Protein AF-0000000078820714 (afdb_homodimer)

Structure (mmCIF, N/CA/C/O backbone):
data_AF-0000000078820714-model_v1
#
loop_
_entity.id
_entity.type
_entity.pdbx_description
1 polymer 'GON domain-containing protein'
#
loop_
_atom_site.group_PDB
_atom_site.id
_atom_site.type_symbol
_atom_site.label_atom_id
_atom_site.label_alt_id
_atom_site.label_comp_id
_atom_site.label_asym_id
_atom_site.label_entity_id
_atom_site.label_seq_id
_atom_site.pdbx_PDB_ins_code
_atom_site.Cartn_x
_atom_site.Cartn_y
_atom_site.Cartn_z
_atom_site.occupancy
_atom_site.B_iso_or_equiv
_atom_site.auth_seq_id
_atom_site.auth_comp_id
_atom_site.auth_asym_id
_atom_site.auth_atom_id
_atom_site.pdbx_PDB_model_num
ATOM 1 N N . MET A 1 1 ? -11.578 17.797 26.938 1 58.59 1 MET A N 1
ATOM 2 C CA . MET A 1 1 ? -10.125 17.828 26.766 1 58.59 1 MET A CA 1
ATOM 3 C C . MET A 1 1 ? -9.477 18.766 27.781 1 58.59 1 MET A C 1
ATOM 5 O O . MET A 1 1 ? -10.047 19.797 28.125 1 58.59 1 MET A O 1
ATOM 9 N N . HIS A 1 2 ? -8.539 18.234 28.547 1 67.25 2 HIS A N 1
ATOM 10 C CA . HIS A 1 2 ? -7.883 19.094 29.531 1 67.25 2 HIS A CA 1
ATOM 11 C C . HIS A 1 2 ? -7.117 20.234 28.844 1 67.25 2 HIS A C 1
ATOM 13 O O . HIS A 1 2 ? -6.676 20.078 27.703 1 67.25 2 HIS A O 1
ATOM 19 N N . GLY A 1 3 ? -7.098 21.453 29.344 1 72.94 3 GLY A N 1
ATOM 20 C CA . GLY A 1 3 ? -6.504 22.672 28.828 1 72.94 3 GLY A CA 1
ATOM 21 C C . GLY A 1 3 ? -5.117 22.469 28.25 1 72.94 3 GLY A C 1
ATOM 22 O O . GLY A 1 3 ? -4.836 22.906 27.125 1 72.94 3 GLY A O 1
ATOM 23 N N . GLU A 1 4 ? -4.32 21.719 28.859 1 79.06 4 GLU A N 1
ATOM 24 C CA . GLU A 1 4 ? -2.941 21.5 28.438 1 79.06 4 GLU A CA 1
ATOM 25 C C . GLU A 1 4 ? -2.883 20.656 27.156 1 79.06 4 GLU A C 1
ATOM 27 O O . GLU A 1 4 ? -2.064 20.906 26.281 1 79.06 4 GLU A O 1
ATOM 32 N N . GLU A 1 5 ? -3.746 19.734 27.016 1 85.38 5 GLU A N 1
ATOM 33 C CA . GLU A 1 5 ? -3.783 18.875 25.828 1 85.38 5 GLU A CA 1
ATOM 34 C C . GLU A 1 5 ? -4.211 19.656 24.594 1 85.38 5 GLU A C 1
ATOM 36 O O . GLU A 1 5 ? -3.652 19.469 23.516 1 85.38 5 GLU A O 1
ATOM 41 N N . GLU A 1 6 ? -5.125 20.562 24.766 1 92.12 6 GLU A N 1
ATOM 42 C CA . GLU A 1 6 ? -5.582 21.391 23.656 1 92.12 6 GLU A CA 1
ATOM 43 C C . GLU A 1 6 ? -4.469 22.297 23.141 1 92.12 6 GLU A C 1
ATOM 45 O O . GLU A 1 6 ? -4.285 22.453 21.938 1 92.12 6 GLU A O 1
ATOM 50 N N . LYS A 1 7 ? -3.74 22.812 24.078 1 92.88 7 LYS A N 1
ATOM 51 C CA . LYS A 1 7 ? -2.617 23.672 23.703 1 92.88 7 LYS A CA 1
ATOM 52 C C . LYS A 1 7 ? -1.571 22.891 22.922 1 92.88 7 LYS A C 1
ATOM 54 O O . LYS A 1 7 ? -1.082 23.344 21.891 1 92.88 7 LYS A O 1
ATOM 59 N N . ASP A 1 8 ? -1.267 21.703 23.375 1 94.06 8 ASP A N 1
ATOM 60 C CA . ASP A 1 8 ? -0.244 20.875 22.75 1 94.06 8 ASP A CA 1
ATOM 61 C C . ASP A 1 8 ? -0.65 20.5 21.328 1 94.06 8 ASP A C 1
ATOM 63 O O . ASP A 1 8 ? 0.206 20.312 20.453 1 94.06 8 ASP A O 1
ATOM 67 N N . LEU A 1 9 ? -1.97 20.484 21.109 1 96 9 LEU A N 1
ATOM 68 C CA . LEU A 1 9 ? -2.473 20.062 19.797 1 96 9 LEU A CA 1
ATOM 69 C C . LEU A 1 9 ? -2.797 21.266 18.922 1 96 9 LEU A C 1
ATOM 71 O O . LEU A 1 9 ? -3.273 21.109 17.797 1 96 9 LEU A O 1
ATOM 75 N N . THR A 1 10 ? -2.527 22.438 19.422 1 96.94 10 THR A N 1
ATOM 76 C CA . THR A 1 10 ? -2.695 23.656 18.625 1 96.94 10 THR A CA 1
ATOM 77 C C . THR A 1 10 ? -1.361 24.109 18.047 1 96.94 10 THR A C 1
ATOM 79 O O . THR A 1 10 ? -0.499 24.609 18.766 1 96.94 10 THR A O 1
ATOM 82 N N . ALA A 1 11 ? -1.227 23.953 16.781 1 96.38 11 ALA A N 1
ATOM 83 C CA . ALA A 1 11 ? 0.007 24.375 16.125 1 96.38 11 ALA A CA 1
ATOM 84 C C . ALA A 1 11 ? 0.182 25.891 16.203 1 96.38 11 ALA A C 1
ATOM 86 O O . ALA A 1 11 ? -0.796 26.625 16.328 1 96.38 11 ALA A O 1
ATOM 87 N N . TYR A 1 12 ? 1.45 26.328 16.031 1 97.12 12 TYR A N 1
ATOM 88 C CA . TYR A 1 12 ? 1.743 27.766 16.062 1 97.12 12 TYR A CA 1
ATOM 89 C C . TYR A 1 12 ? 0.988 28.5 14.977 1 97.12 12 TYR A C 1
ATOM 91 O O . TYR A 1 12 ? 0.624 29.672 15.148 1 97.12 12 TYR A O 1
ATOM 99 N N . CYS A 1 13 ? 0.694 27.844 13.922 1 97.12 13 CYS A N 1
ATOM 100 C CA . CYS A 1 13 ? 0.047 28.469 12.766 1 97.12 13 CYS A CA 1
ATOM 101 C C . CYS A 1 13 ? -1.471 28.406 12.898 1 97.12 13 CYS A C 1
ATOM 103 O O . CYS A 1 13 ? -2.193 28.781 11.977 1 97.12 13 CYS A O 1
ATOM 105 N N . GLY A 1 14 ? -1.924 27.875 13.977 1 97.06 14 GLY A N 1
ATOM 106 C CA . GLY A 1 14 ? -3.357 27.891 14.227 1 97.06 14 GLY A CA 1
ATOM 107 C C . GLY A 1 14 ? -4.051 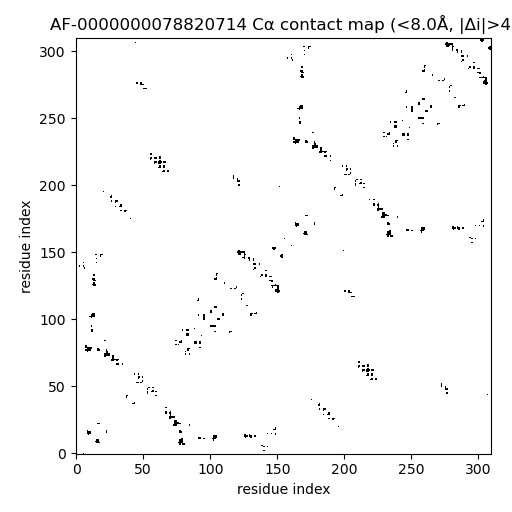26.625 13.797 1 97.06 14 GLY A C 1
ATOM 108 O O . GLY A 1 14 ? -5.242 2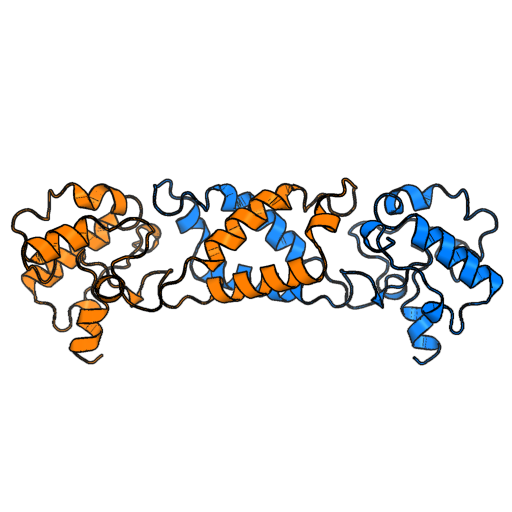6.438 14.062 1 97.06 14 GLY A O 1
ATOM 109 N N . LEU A 1 15 ? -3.387 25.734 13.141 1 96.75 15 LEU A N 1
ATOM 110 C CA . LEU A 1 15 ? -3.984 24.453 12.781 1 96.75 15 LEU A CA 1
ATOM 111 C C . LEU A 1 15 ? -4.125 23.562 14.008 1 96.75 15 LEU A C 1
ATOM 113 O O . LEU A 1 15 ? -3.285 23.594 14.906 1 96.75 15 LEU A O 1
ATOM 117 N N . TYR A 1 16 ? -5.199 22.812 14.016 1 96.69 16 TYR A N 1
ATOM 118 C CA . TYR A 1 16 ? -5.418 21.844 15.094 1 96.69 16 TYR A CA 1
ATOM 119 C C . TYR A 1 16 ? -4.902 20.469 14.695 1 96.69 16 TYR A C 1
ATOM 121 O O . TYR A 1 16 ? -5.508 19.781 13.867 1 96.69 16 TYR A O 1
ATOM 129 N N . CYS A 1 17 ? -3.908 19.938 15.352 1 95.94 17 CYS A N 1
ATOM 130 C CA . CYS A 1 17 ? -3.125 18.797 14.914 1 95.94 17 CYS A CA 1
ATOM 131 C C . CYS A 1 17 ? -3.951 17.516 14.961 1 95.94 17 CYS A C 1
ATOM 133 O O . CYS A 1 17 ? -3.729 16.594 14.18 1 95.94 17 CYS A O 1
ATOM 135 N N . ALA A 1 18 ? -4.918 17.453 15.805 1 94.94 18 ALA A N 1
ATOM 136 C CA . ALA A 1 18 ? -5.723 16.234 15.93 1 94.94 18 ALA A CA 1
ATOM 137 C C . ALA A 1 18 ? -6.547 16 14.672 1 94.94 18 ALA A C 1
ATOM 139 O O . ALA A 1 18 ? -7.039 14.891 14.453 1 94.94 18 ALA A O 1
ATOM 140 N N . ASP A 1 19 ? -6.691 17.062 13.844 1 95.06 19 ASP A N 1
ATOM 141 C CA . ASP A 1 19 ? -7.461 16.938 12.609 1 95.06 19 ASP A CA 1
ATOM 142 C C . ASP A 1 19 ? -6.559 16.578 11.43 1 95.06 19 ASP A C 1
ATOM 144 O O . ASP A 1 19 ? -7.047 16.328 10.328 1 95.06 19 ASP A O 1
ATOM 148 N N . CYS A 1 20 ? -5.336 16.578 11.578 1 95.12 20 CYS A N 1
ATOM 149 C CA . CYS A 1 20 ? -4.371 16.391 10.5 1 95.12 20 CYS A CA 1
ATOM 150 C C . CYS A 1 20 ? -4.266 14.914 10.125 1 95.12 20 CYS A C 1
ATOM 152 O O . CYS A 1 20 ? -4.156 14.055 10.992 1 95.12 20 CYS A O 1
ATOM 154 N N . ILE A 1 21 ? -4.223 14.602 8.859 1 94.44 21 ILE A N 1
ATOM 155 C CA . ILE A 1 21 ? -4.184 13.219 8.383 1 94.44 21 ILE A CA 1
ATOM 156 C C . ILE A 1 21 ? -2.861 12.578 8.781 1 94.44 21 ILE A C 1
ATOM 158 O O . ILE A 1 21 ? -2.723 11.352 8.734 1 94.44 21 ILE A O 1
ATOM 162 N N . HIS A 1 22 ? -1.902 13.414 9.188 1 94.44 22 HIS A N 1
ATOM 163 C CA . HIS A 1 22 ? -0.621 12.898 9.656 1 94.44 22 HIS A CA 1
ATOM 164 C C . HIS A 1 22 ? -0.72 12.383 11.086 1 94.44 22 HIS A C 1
ATOM 166 O O . HIS A 1 22 ? 0.033 11.492 11.484 1 94.44 22 HIS A O 1
ATOM 172 N N . PHE A 1 23 ? -1.5 12.969 11.867 1 95.19 23 PHE A N 1
ATOM 173 C CA . PHE A 1 23 ? -1.501 12.773 13.312 1 95.19 23 PHE A CA 1
ATOM 174 C C . PHE A 1 23 ? -2.039 11.391 13.672 1 95.19 23 PHE A C 1
ATOM 176 O O . PHE A 1 23 ? -3.219 11.109 13.461 1 95.19 23 PHE A O 1
ATOM 183 N N . GLN A 1 24 ? -1.144 10.586 14.266 1 94.88 24 GLN A N 1
ATOM 184 C CA . GLN A 1 24 ? -1.458 9.242 14.727 1 94.88 24 GLN A CA 1
ATOM 185 C C . GLN A 1 24 ? -2.279 8.484 13.688 1 94.88 24 GLN A C 1
ATOM 187 O O . GLN A 1 24 ? -3.309 7.887 14.016 1 94.88 24 GLN A O 1
ATOM 192 N N . ASN A 1 25 ? -1.853 8.586 12.469 1 95.94 25 ASN A N 1
ATOM 193 C CA . ASN A 1 25 ? -2.617 7.965 11.391 1 95.94 25 ASN A CA 1
ATOM 194 C C . ASN A 1 25 ? -2.432 6.449 11.375 1 95.94 25 ASN A C 1
ATOM 196 O O . ASN A 1 25 ? -1.479 5.93 11.953 1 95.94 25 ASN A O 1
ATOM 200 N N . LYS A 1 26 ? -3.316 5.781 10.758 1 97.44 26 LYS A N 1
ATOM 201 C CA . LYS A 1 26 ? -3.27 4.324 10.664 1 97.44 26 LYS A CA 1
ATOM 202 C C . LYS A 1 26 ? -2.559 3.879 9.391 1 97.44 26 LYS A C 1
ATOM 204 O O . LYS A 1 26 ? -1.938 2.814 9.359 1 97.44 26 LYS A O 1
ATOM 209 N N . HIS A 1 27 ? -2.625 4.66 8.352 1 98.5 27 HIS A N 1
ATOM 210 C CA . HIS A 1 27 ? -2.154 4.234 7.035 1 98.5 27 HIS A CA 1
ATOM 211 C C . HIS A 1 27 ? -0.64 4.062 7.02 1 98.5 27 HIS A C 1
ATOM 213 O O . HIS A 1 27 ? -0.111 3.24 6.27 1 98.5 27 HIS A O 1
ATOM 219 N N . SER A 1 28 ? 0.118 4.789 7.82 1 98.19 28 SER A N 1
ATOM 220 C CA . SER A 1 28 ? 1.571 4.66 7.812 1 98.19 28 SER A CA 1
ATOM 221 C C . SER A 1 28 ? 2.006 3.287 8.32 1 98.19 28 SER A C 1
ATOM 223 O O . SER A 1 28 ? 2.867 2.641 7.723 1 98.19 28 SER A O 1
ATOM 225 N N . LYS A 1 29 ? 1.404 2.869 9.406 1 98.44 29 LYS A N 1
ATOM 226 C CA . LYS A 1 29 ? 1.707 1.542 9.938 1 98.44 29 LYS A CA 1
ATOM 227 C C . LYS A 1 29 ? 1.334 0.453 8.93 1 98.44 29 LYS A C 1
ATOM 229 O O . LYS A 1 29 ? 2.102 -0.486 8.711 1 98.44 29 LYS A O 1
ATOM 234 N N . ILE A 1 30 ? 0.205 0.549 8.328 1 98.88 30 ILE A N 1
ATOM 235 C CA . ILE A 1 30 ? -0.263 -0.435 7.359 1 98.88 30 ILE A CA 1
ATOM 236 C C . ILE A 1 30 ? 0.669 -0.453 6.152 1 98.88 30 ILE A C 1
ATOM 238 O O . ILE A 1 30 ? 0.991 -1.52 5.621 1 98.88 30 ILE A O 1
ATOM 242 N N . ALA A 1 31 ? 1.042 0.732 5.711 1 98.88 31 ALA A N 1
ATOM 243 C CA . ALA A 1 31 ? 2.012 0.813 4.621 1 98.88 31 ALA A CA 1
ATOM 244 C C . ALA A 1 31 ? 3.289 0.052 4.965 1 98.88 31 ALA A C 1
ATOM 246 O O . ALA A 1 31 ? 3.84 -0.663 4.125 1 98.88 31 ALA A O 1
ATOM 247 N N . GLY A 1 32 ? 3.75 0.25 6.145 1 98.81 32 GLY A N 1
ATOM 248 C CA . GLY A 1 32 ? 4.922 -0.485 6.594 1 98.81 32 GLY A CA 1
ATOM 249 C C . GLY A 1 32 ? 4.727 -1.989 6.578 1 98.81 32 GLY A C 1
ATOM 250 O O . GLY A 1 32 ? 5.617 -2.732 6.16 1 98.81 32 GLY A O 1
ATOM 251 N N . GLN A 1 33 ? 3.605 -2.439 7.035 1 98.88 33 GLN A N 1
ATOM 252 C CA . GLN A 1 33 ? 3.281 -3.861 7.008 1 98.88 33 GLN A CA 1
ATOM 253 C C . GLN A 1 33 ? 3.283 -4.398 5.578 1 98.88 33 GLN A C 1
ATOM 255 O O . GLN A 1 33 ? 3.805 -5.484 5.316 1 98.88 33 GLN A O 1
ATOM 260 N N . LEU A 1 34 ? 2.703 -3.691 4.711 1 98.88 34 LEU A N 1
ATOM 261 C CA . LEU A 1 34 ? 2.652 -4.109 3.312 1 98.88 34 LEU A CA 1
ATOM 262 C C . LEU A 1 34 ? 4.055 -4.219 2.725 1 98.88 34 LEU A C 1
ATOM 264 O O . LEU A 1 34 ? 4.383 -5.215 2.076 1 98.88 34 LEU A O 1
ATOM 268 N N . LYS A 1 35 ? 4.84 -3.188 2.918 1 98.81 35 LYS A N 1
ATOM 269 C CA . LYS A 1 35 ? 6.211 -3.213 2.416 1 98.81 35 LYS A CA 1
ATOM 270 C C . LYS A 1 35 ? 6.961 -4.438 2.932 1 98.81 35 LYS A C 1
ATOM 272 O O . LYS A 1 35 ? 7.668 -5.105 2.17 1 98.81 35 LYS A O 1
ATOM 277 N N . GLU A 1 36 ? 6.84 -4.664 4.184 1 98.69 36 GLU A N 1
ATOM 278 C CA . GLU A 1 36 ? 7.516 -5.809 4.793 1 98.69 36 GLU A CA 1
ATOM 279 C C . GLU A 1 36 ? 7.102 -7.113 4.121 1 98.69 36 GLU A C 1
ATOM 281 O O . GLU A 1 36 ? 7.949 -7.938 3.773 1 98.69 36 GLU A O 1
ATOM 286 N N . GLU A 1 37 ? 5.816 -7.312 3.93 1 98.56 37 GLU A N 1
ATOM 287 C CA . GLU A 1 37 ? 5.328 -8.531 3.295 1 98.56 37 GLU A CA 1
ATOM 288 C C . GLU A 1 37 ? 5.859 -8.664 1.871 1 98.56 37 GLU A C 1
ATOM 290 O O . GLU A 1 37 ? 6.273 -9.75 1.456 1 98.56 37 GLU A O 1
ATOM 295 N N . LEU A 1 38 ? 5.836 -7.586 1.147 1 98.69 38 LEU A N 1
ATOM 296 C CA . LEU A 1 38 ? 6.301 -7.602 -0.235 1 98.69 38 LEU A CA 1
ATOM 297 C C . LEU A 1 38 ? 7.797 -7.887 -0.304 1 98.69 38 LEU A C 1
ATOM 299 O O . LEU A 1 38 ? 8.258 -8.609 -1.194 1 98.69 38 LEU A O 1
ATOM 303 N N . GLU A 1 39 ? 8.531 -7.324 0.599 1 98.19 39 GLU A N 1
ATOM 304 C CA . GLU A 1 39 ? 9.969 -7.578 0.647 1 98.19 39 GLU A CA 1
ATOM 305 C C . GLU A 1 39 ? 10.258 -9.031 1.015 1 98.19 39 GLU A C 1
ATOM 307 O O . GLU A 1 39 ? 11.164 -9.648 0.45 1 98.19 39 GLU A O 1
ATOM 312 N N . ASN A 1 40 ? 9.539 -9.594 1.946 1 97.19 40 ASN A N 1
ATOM 313 C CA . ASN A 1 40 ? 9.734 -10.969 2.402 1 97.19 40 ASN A CA 1
ATOM 314 C C . ASN A 1 40 ? 9.633 -11.961 1.248 1 97.19 40 ASN A C 1
ATOM 316 O O . ASN A 1 40 ? 10.32 -12.984 1.239 1 97.19 40 ASN A O 1
ATOM 320 N N . ILE A 1 41 ? 8.859 -11.656 0.257 1 96.19 41 ILE A N 1
ATOM 321 C CA . ILE A 1 41 ? 8.641 -12.602 -0.83 1 96.19 41 ILE A CA 1
ATOM 322 C C . ILE A 1 41 ? 9.383 -12.133 -2.078 1 96.19 41 ILE A C 1
ATOM 324 O O . ILE A 1 41 ? 9.148 -12.648 -3.176 1 96.19 41 ILE A O 1
ATOM 328 N N . ASP A 1 42 ? 10.164 -11.109 -2.006 1 96.12 42 ASP A N 1
ATOM 329 C CA . ASP A 1 42 ? 10.93 -10.539 -3.109 1 96.12 42 ASP A CA 1
ATOM 330 C C . ASP A 1 42 ? 10.023 -10.164 -4.277 1 96.12 42 ASP A C 1
ATOM 332 O O . ASP A 1 42 ? 10.266 -10.578 -5.414 1 96.12 42 ASP A O 1
ATOM 336 N N . PHE A 1 43 ? 9.039 -9.375 -3.979 1 97.75 43 PHE A N 1
ATOM 337 C CA . PHE A 1 43 ? 8.078 -8.969 -5 1 97.75 43 PHE A CA 1
ATOM 338 C C . PHE A 1 43 ? 8.75 -8.117 -6.062 1 97.75 43 PHE A C 1
ATOM 340 O O . PHE A 1 43 ? 8.258 -8.008 -7.188 1 97.75 43 PHE A O 1
ATOM 347 N N . GLN A 1 44 ? 9.812 -7.449 -5.738 1 96.56 44 GLN A N 1
ATOM 348 C CA . GLN A 1 44 ? 10.586 -6.688 -6.723 1 96.56 44 GLN A CA 1
ATOM 349 C C . GLN A 1 44 ? 11.008 -7.57 -7.895 1 96.56 44 GLN A C 1
ATOM 351 O O . GLN A 1 44 ? 10.891 -7.172 -9.055 1 96.56 44 GLN A O 1
ATOM 356 N N . SER A 1 45 ? 11.492 -8.734 -7.609 1 95.44 45 SER A N 1
ATOM 357 C CA . SER A 1 45 ? 11.883 -9.664 -8.672 1 95.44 45 SER A CA 1
ATOM 358 C C . SER A 1 45 ? 10.672 -10.078 -9.508 1 95.44 45 SER A C 1
ATOM 360 O O . SER A 1 45 ? 10.766 -10.164 -10.734 1 95.44 45 SER A O 1
ATOM 362 N N . TYR A 1 46 ? 9.562 -10.305 -8.828 1 95.31 46 TYR A N 1
ATOM 363 C CA . TYR A 1 46 ? 8.336 -10.664 -9.531 1 95.31 46 TYR A CA 1
ATOM 364 C C . TYR A 1 46 ? 7.898 -9.547 -10.469 1 95.31 46 TYR A C 1
ATOM 366 O O . TYR A 1 46 ? 7.629 -9.781 -11.648 1 95.31 46 TYR A O 1
ATOM 374 N N . ALA A 1 47 ? 7.906 -8.344 -9.945 1 95.44 47 ALA A N 1
ATOM 375 C CA . ALA A 1 47 ? 7.406 -7.184 -10.672 1 95.44 47 ALA A CA 1
ATOM 376 C C . ALA A 1 47 ? 8.352 -6.797 -11.805 1 95.44 47 ALA A C 1
ATOM 378 O O . ALA A 1 47 ? 7.938 -6.176 -12.781 1 95.44 47 ALA A O 1
ATOM 379 N N . SER A 1 48 ? 9.594 -7.164 -11.758 1 93.81 48 SER A N 1
ATOM 380 C CA . SER A 1 48 ? 10.594 -6.734 -12.734 1 93.81 48 SER A CA 1
ATOM 381 C C . SER A 1 48 ? 10.516 -7.562 -14.008 1 93.81 48 SER A C 1
ATOM 383 O O . SER A 1 48 ? 11.086 -7.184 -15.039 1 93.81 48 SER A O 1
ATOM 385 N N . ILE A 1 49 ? 9.844 -8.648 -13.922 1 91.38 49 ILE A N 1
ATOM 386 C CA . ILE A 1 49 ? 9.758 -9.539 -15.07 1 91.38 49 ILE A CA 1
ATOM 387 C C . ILE A 1 49 ? 8.68 -9.039 -16.031 1 91.38 49 ILE A C 1
ATOM 389 O O . ILE A 1 49 ? 7.535 -8.82 -15.625 1 91.38 49 ILE A O 1
ATOM 393 N N . LYS A 1 50 ? 9.078 -8.859 -17.234 1 84.56 50 LYS A N 1
ATOM 394 C CA . LYS A 1 50 ? 8.133 -8.43 -18.266 1 84.56 50 LYS A CA 1
ATOM 395 C C . LYS A 1 50 ? 7.398 -9.625 -18.859 1 84.56 50 LYS A C 1
ATOM 397 O O . LYS A 1 50 ? 8.008 -10.453 -19.547 1 84.56 50 LYS A O 1
ATOM 402 N N . SER A 1 51 ? 6.215 -9.781 -18.547 1 83.94 51 SER A N 1
ATOM 403 C CA . SER A 1 51 ? 5.336 -10.828 -19.047 1 83.94 51 SER A CA 1
ATOM 404 C C . SER A 1 51 ? 3.873 -10.406 -18.969 1 83.94 51 SER A C 1
ATOM 406 O O . SER A 1 51 ? 3.543 -9.414 -18.312 1 83.94 51 SER A O 1
ATOM 408 N N . PRO A 1 52 ? 3.115 -11.062 -19.734 1 77.25 52 PRO A N 1
ATOM 409 C CA . PRO A 1 52 ? 1.69 -10.75 -19.594 1 77.25 52 PRO A CA 1
ATOM 410 C C . PRO A 1 52 ? 1.179 -10.945 -18.172 1 77.25 52 PRO A C 1
ATOM 412 O O . PRO A 1 52 ? 0.246 -10.258 -17.734 1 77.25 52 PRO A O 1
ATOM 415 N N . PHE A 1 53 ? 1.885 -11.906 -17.531 1 78.75 53 PHE A N 1
ATOM 416 C CA . PHE A 1 53 ? 1.581 -12.094 -16.125 1 78.75 53 PHE A CA 1
ATOM 417 C C . PHE A 1 53 ? 2.258 -11.023 -15.273 1 78.75 53 PHE A C 1
ATOM 419 O O . PHE A 1 53 ? 3.469 -10.812 -15.383 1 78.75 53 PHE A O 1
ATOM 426 N N . GLY A 1 54 ? 1.448 -10.109 -14.719 1 81.62 54 GLY A N 1
ATOM 427 C CA . GLY A 1 54 ? 1.999 -9.086 -13.852 1 81.62 54 GLY A CA 1
ATOM 428 C C . GLY A 1 54 ? 2.117 -7.73 -14.523 1 81.62 54 GLY A C 1
ATOM 429 O O . GLY A 1 54 ? 2.814 -6.844 -14.031 1 81.62 54 GLY A O 1
ATOM 430 N N . SER A 1 55 ? 1.592 -7.605 -15.727 1 85.88 55 SER A N 1
ATOM 431 C CA . SER A 1 55 ? 1.655 -6.34 -16.453 1 85.88 55 SER A CA 1
ATOM 432 C C . SER A 1 55 ? 1.12 -5.191 -15.609 1 85.88 55 SER A C 1
ATOM 434 O O . SER A 1 55 ? 1.502 -4.035 -15.805 1 85.88 55 SER A O 1
ATOM 436 N N . GLU A 1 56 ? 0.404 -5.562 -14.664 1 88.25 56 GLU A N 1
ATOM 437 C CA . GLU A 1 56 ? -0.206 -4.57 -13.781 1 88.25 56 GLU A CA 1
ATOM 438 C C . GLU A 1 56 ? 0.811 -4.012 -12.789 1 88.25 56 GLU A C 1
ATOM 440 O O . GLU A 1 56 ? 0.531 -3.041 -12.086 1 88.25 56 GLU A O 1
ATOM 445 N N . PHE A 1 57 ? 2.016 -4.594 -12.789 1 95.69 57 PHE A N 1
ATOM 446 C CA . PHE A 1 57 ? 3.004 -4.195 -11.789 1 95.69 57 PHE A CA 1
ATOM 447 C C . PHE A 1 57 ? 4.164 -3.457 -12.445 1 95.69 57 PHE A C 1
ATOM 449 O O . PHE A 1 57 ? 5.238 -3.326 -11.852 1 95.69 57 PHE A O 1
ATOM 456 N N . GLN A 1 58 ? 3.854 -2.953 -13.625 1 91.69 58 GLN A N 1
ATOM 457 C CA . GLN A 1 58 ? 4.879 -2.254 -14.391 1 91.69 58 GLN A CA 1
ATOM 458 C C . GLN A 1 58 ? 5.355 -1.003 -13.656 1 91.69 58 GLN A C 1
ATOM 460 O O . GLN A 1 58 ? 6.508 -0.592 -13.797 1 91.69 58 GLN A O 1
ATOM 465 N N . GLN A 1 59 ? 4.539 -0.454 -12.859 1 95.19 59 GLN A N 1
ATOM 466 C CA . GLN A 1 59 ? 4.887 0.765 -12.133 1 95.19 59 GLN A CA 1
ATOM 467 C C . GLN A 1 59 ? 5.227 0.464 -10.68 1 95.19 59 GLN A C 1
ATOM 469 O O . GLN A 1 59 ? 4.93 1.263 -9.789 1 95.19 59 GLN A O 1
ATOM 474 N N . TYR A 1 60 ? 5.816 -0.603 -10.469 1 97.69 60 TYR A N 1
ATOM 475 C CA . TYR A 1 60 ? 6.098 -1.057 -9.109 1 97.69 60 TYR A CA 1
ATOM 476 C C . TYR A 1 60 ? 7.074 -0.116 -8.414 1 97.69 60 TYR A C 1
ATOM 478 O O . TYR A 1 60 ? 6.957 0.134 -7.215 1 97.69 60 TYR A O 1
ATOM 486 N N . ASP A 1 61 ? 8.016 0.495 -9.141 1 96.56 61 ASP A N 1
ATOM 487 C CA . ASP A 1 61 ? 8.961 1.425 -8.523 1 96.56 61 ASP A CA 1
ATOM 488 C C . ASP A 1 61 ? 8.242 2.68 -8.023 1 96.56 61 ASP A C 1
ATOM 490 O O . ASP A 1 61 ? 8.531 3.166 -6.926 1 96.56 61 ASP A O 1
ATOM 494 N N . ALA A 1 62 ? 7.414 3.174 -8.859 1 96.69 62 ALA A N 1
ATOM 495 C CA . ALA A 1 62 ? 6.613 4.324 -8.445 1 96.69 62 ALA A CA 1
ATOM 496 C C . ALA A 1 62 ? 5.758 3.984 -7.227 1 96.69 62 ALA A C 1
ATOM 498 O O . ALA A 1 62 ? 5.633 4.793 -6.305 1 96.69 62 ALA A O 1
ATOM 499 N N . PHE A 1 63 ? 5.211 2.803 -7.246 1 98.5 63 PHE A N 1
ATOM 500 C CA . PHE A 1 63 ? 4.434 2.311 -6.113 1 98.5 63 PHE A CA 1
ATOM 501 C C . PHE A 1 63 ? 5.273 2.303 -4.844 1 98.5 63 PHE A C 1
ATOM 503 O O . PHE A 1 63 ? 4.836 2.795 -3.801 1 98.5 63 PHE A O 1
ATOM 510 N N . LEU A 1 64 ? 6.457 1.832 -4.949 1 98.06 64 LEU A N 1
ATOM 511 C CA . LEU A 1 64 ? 7.324 1.748 -3.779 1 98.06 64 LEU A CA 1
ATOM 512 C C . LEU A 1 64 ? 7.668 3.139 -3.256 1 98.06 64 LEU A C 1
ATOM 514 O O . LEU A 1 64 ? 7.746 3.348 -2.043 1 98.06 64 LEU A O 1
ATOM 518 N N . THR A 1 65 ? 7.855 4.031 -4.141 1 97.44 65 THR A N 1
ATOM 519 C CA . THR A 1 65 ? 8.164 5.402 -3.744 1 97.44 65 THR A CA 1
ATOM 520 C C . THR A 1 65 ? 7.035 5.988 -2.9 1 97.44 65 THR A C 1
ATOM 522 O O . THR A 1 65 ? 7.281 6.539 -1.823 1 97.44 65 THR A O 1
ATOM 525 N N . VAL A 1 66 ? 5.902 5.852 -3.352 1 98.25 66 VAL A N 1
ATOM 526 C CA . VAL A 1 66 ? 4.746 6.387 -2.639 1 98.25 66 VAL A CA 1
ATOM 527 C C . VAL A 1 66 ? 4.523 5.602 -1.348 1 98.25 66 VAL A C 1
ATOM 529 O O . VAL A 1 66 ? 4.227 6.184 -0.302 1 98.25 66 VAL A O 1
ATOM 532 N N . LEU A 1 67 ? 4.66 4.27 -1.43 1 98.75 67 LEU A N 1
ATOM 533 C CA . LEU A 1 67 ? 4.496 3.428 -0.249 1 98.75 67 LEU A CA 1
ATOM 534 C C . LEU A 1 67 ? 5.465 3.848 0.855 1 98.75 67 LEU A C 1
ATOM 536 O O . LEU A 1 67 ? 5.066 3.973 2.016 1 98.75 67 LEU A O 1
ATOM 540 N N . GLU A 1 68 ? 6.656 4.082 0.519 1 97.88 68 GLU A N 1
ATOM 541 C CA . GLU A 1 68 ? 7.664 4.492 1.49 1 97.88 68 GLU A CA 1
ATOM 542 C C . GLU A 1 68 ? 7.355 5.879 2.055 1 97.88 68 GLU A C 1
ATOM 544 O O . GLU A 1 68 ? 7.555 6.125 3.246 1 97.88 68 GLU A O 1
ATOM 549 N N . ALA A 1 69 ? 6.934 6.734 1.194 1 96.75 69 ALA A N 1
ATOM 550 C CA . ALA A 1 69 ? 6.512 8.047 1.67 1 96.75 69 ALA A CA 1
ATOM 551 C C . ALA A 1 69 ? 5.379 7.93 2.682 1 96.75 69 ALA A C 1
ATOM 553 O O . ALA A 1 69 ? 5.363 8.633 3.695 1 96.75 69 ALA A O 1
ATOM 554 N N . LEU A 1 70 ? 4.434 7.039 2.406 1 98.06 70 LEU A N 1
ATOM 555 C CA . LEU A 1 70 ? 3.32 6.824 3.322 1 98.06 70 LEU A CA 1
ATOM 556 C C . LEU A 1 70 ? 3.814 6.297 4.664 1 98.06 70 LEU A C 1
ATOM 558 O O . LEU A 1 70 ? 3.273 6.656 5.715 1 98.06 70 LEU A O 1
ATOM 562 N N . MET A 1 71 ? 4.797 5.445 4.664 1 97.38 71 MET A N 1
ATOM 563 C CA . MET A 1 71 ? 5.367 4.879 5.883 1 97.38 71 MET A CA 1
ATOM 564 C C . MET A 1 71 ? 5.887 5.98 6.805 1 97.38 71 MET A C 1
ATOM 566 O O . MET A 1 71 ? 5.887 5.828 8.023 1 97.38 71 MET A O 1
ATOM 570 N N . ASN A 1 72 ? 6.266 7.023 6.172 1 93.31 72 ASN A N 1
ATOM 571 C CA . ASN A 1 72 ? 6.906 8.094 6.922 1 93.31 72 ASN A CA 1
ATOM 572 C C . ASN A 1 72 ? 5.988 9.305 7.074 1 93.31 72 ASN A C 1
ATOM 574 O O . ASN A 1 72 ? 6.445 10.398 7.406 1 93.31 72 ASN A O 1
ATOM 578 N N . HIS A 1 73 ? 4.773 9.133 6.918 1 93.25 73 HIS A N 1
ATOM 579 C CA . HIS A 1 73 ? 3.791 10.203 6.848 1 93.25 73 HIS A CA 1
ATOM 580 C C . HIS A 1 73 ? 3.17 10.477 8.211 1 93.25 73 HIS A C 1
ATOM 582 O O . HIS A 1 73 ? 2.336 11.375 8.352 1 93.25 73 HIS A O 1
ATOM 588 N N . SER A 1 74 ? 3.619 9.812 9.258 1 93.19 74 SER A N 1
ATOM 589 C CA . SER A 1 74 ? 2.928 9.891 10.539 1 93.19 74 SER A CA 1
ATOM 590 C C . SER A 1 74 ? 3.672 10.797 11.516 1 93.19 74 SER A C 1
ATOM 592 O O . SER A 1 74 ? 4.898 10.906 11.461 1 93.19 74 SER A O 1
ATOM 594 N N . CYS A 1 75 ? 2.91 11.43 12.312 1 91.75 75 CYS A N 1
ATOM 595 C CA . CYS A 1 75 ? 3.428 12.078 13.516 1 91.75 75 CYS A CA 1
ATOM 596 C C . CYS A 1 75 ? 2.66 11.633 14.75 1 91.75 75 CYS A C 1
ATOM 598 O O . CYS A 1 75 ? 1.465 11.344 14.672 1 91.75 75 CYS A O 1
ATOM 600 N N . SER A 1 76 ? 3.344 11.547 15.859 1 91.25 76 SER A N 1
ATOM 601 C CA . SER A 1 76 ? 2.734 11.047 17.078 1 91.25 76 SER A CA 1
ATOM 602 C C . SER A 1 76 ? 2.322 12.188 18 1 91.25 76 SER A C 1
ATOM 604 O O . SER A 1 76 ? 1.494 12 18.906 1 91.25 76 SER A O 1
ATOM 606 N N . GLU A 1 77 ? 3.035 13.273 17.75 1 91.62 77 GLU A N 1
ATOM 607 C CA . GLU A 1 77 ? 2.738 14.445 18.562 1 91.62 77 GLU A CA 1
ATOM 608 C C . GLU A 1 77 ? 2.463 15.672 17.703 1 91.62 77 GLU A C 1
ATOM 610 O O . GLU A 1 77 ? 2.82 15.695 16.516 1 91.62 77 GLU A O 1
ATOM 615 N N . GLY A 1 78 ? 1.749 16.672 18.219 1 92.06 78 GLY A N 1
ATOM 616 C CA . GLY A 1 78 ? 1.475 17.891 17.484 1 92.06 78 GLY A CA 1
ATOM 617 C C . GLY A 1 78 ? 2.73 18.656 17.109 1 92.06 78 GLY A C 1
ATOM 618 O O . GLY A 1 78 ? 3.791 18.453 17.703 1 92.06 78 GLY A O 1
ATOM 619 N N . CYS A 1 79 ? 2.605 19.516 16.188 1 92.56 79 CYS A N 1
ATOM 620 C CA . CYS A 1 79 ? 3.721 20.281 15.641 1 92.56 79 CYS A CA 1
ATOM 621 C C . CYS A 1 79 ? 4.434 21.062 16.75 1 92.56 79 CYS A C 1
ATOM 623 O O . CYS A 1 79 ? 5.648 21.234 16.688 1 92.56 79 CYS A O 1
ATOM 625 N N . ARG A 1 80 ? 3.674 21.516 17.656 1 91.19 80 ARG A N 1
ATOM 626 C CA . ARG A 1 80 ? 4.258 22.281 18.75 1 91.19 80 ARG A CA 1
ATOM 627 C C . ARG A 1 80 ? 5.316 21.469 19.484 1 91.19 80 ARG A C 1
ATOM 629 O O . ARG A 1 80 ? 6.371 22 19.844 1 91.19 80 ARG A O 1
ATOM 636 N N . THR A 1 81 ? 4.996 20.266 19.641 1 89.5 81 THR A N 1
ATOM 637 C CA . THR A 1 81 ? 5.863 19.375 20.406 1 89.5 81 THR A CA 1
ATOM 638 C C . THR A 1 81 ? 6.93 18.75 19.516 1 89.5 81 THR A C 1
ATOM 640 O O . THR A 1 81 ? 8.094 18.656 19.891 1 89.5 81 THR A O 1
ATOM 643 N N . SER A 1 82 ? 6.641 18.406 18.312 1 88.19 82 SER A N 1
ATOM 644 C CA . SER A 1 82 ? 7.523 17.656 17.422 1 88.19 82 SER A CA 1
ATOM 645 C C . SER A 1 82 ? 8.445 18.594 16.641 1 88.19 82 SER A C 1
ATOM 647 O O . SER A 1 82 ? 9.438 18.156 16.047 1 88.19 82 SER A O 1
ATOM 649 N N . GLY A 1 83 ? 8.117 19.828 16.562 1 85.25 83 GLY A N 1
ATOM 650 C CA . GLY A 1 83 ? 8.906 20.766 15.773 1 85.25 83 GLY A CA 1
ATOM 651 C C . GLY A 1 83 ? 8.516 20.797 14.312 1 85.25 83 GLY A C 1
ATOM 652 O O . GLY A 1 83 ? 9.312 21.203 13.461 1 85.25 83 GLY A O 1
ATOM 653 N N . GLY A 1 84 ? 7.281 20.266 14.031 1 82.44 84 GLY A N 1
ATOM 654 C CA . GLY A 1 84 ? 6.801 20.344 12.664 1 82.44 84 GLY A CA 1
ATOM 655 C C . GLY A 1 84 ? 6.676 18.984 12 1 82.44 84 GLY A C 1
ATOM 656 O O . GLY A 1 84 ? 7.016 17.953 12.602 1 82.44 84 GLY A O 1
ATOM 657 N N . CYS A 1 85 ? 6.02 18.906 10.781 1 72.31 85 CYS A N 1
ATOM 658 C CA . CYS A 1 85 ? 5.719 17.656 10.094 1 72.31 85 CYS A CA 1
ATOM 659 C C . CYS A 1 85 ? 6.707 17.406 8.961 1 72.31 85 CYS A C 1
ATOM 661 O O . CYS A 1 85 ? 6.684 16.344 8.336 1 72.31 85 CYS A O 1
ATOM 663 N N . GLY A 1 86 ? 7.609 18.234 8.688 1 64.94 86 GLY A N 1
ATOM 664 C CA . GLY A 1 86 ? 8.492 18.047 7.551 1 64.94 86 GLY A CA 1
ATOM 665 C C . GLY A 1 86 ? 9.953 17.906 7.941 1 64.94 86 GLY A C 1
ATOM 666 O O . GLY A 1 86 ? 10.281 17.875 9.133 1 64.94 86 GLY A O 1
ATOM 667 N N . ALA A 1 87 ? 10.773 17.531 6.887 1 60.59 87 ALA A N 1
ATOM 668 C CA . ALA A 1 87 ? 12.211 17.359 7.027 1 60.59 87 ALA A CA 1
ATOM 669 C C . ALA A 1 87 ? 12.898 18.672 7.363 1 60.59 87 ALA A C 1
ATOM 671 O O . ALA A 1 87 ? 13.906 18.703 8.062 1 60.59 87 ALA A O 1
ATOM 672 N N . ALA A 1 88 ? 12.289 19.734 6.859 1 68.12 88 ALA A N 1
ATOM 673 C CA . ALA A 1 88 ? 12.938 21.031 7.102 1 68.12 88 ALA A CA 1
ATOM 674 C C . ALA A 1 88 ? 12.312 21.734 8.297 1 68.12 88 ALA A C 1
ATOM 676 O O . ALA A 1 88 ? 11.125 21.547 8.586 1 68.12 88 ALA A O 1
ATOM 677 N N . PRO A 1 89 ? 13.164 22.438 8.961 1 83.31 89 PRO A N 1
ATOM 678 C CA . PRO A 1 89 ? 12.617 23.219 10.062 1 83.31 89 PRO A CA 1
ATOM 679 C C . PRO A 1 89 ? 11.523 24.188 9.609 1 83.31 89 PRO A C 1
ATOM 681 O O . PRO A 1 89 ? 11.672 24.859 8.586 1 83.31 89 PRO A O 1
ATOM 684 N N . CYS A 1 90 ? 10.469 24.172 10.227 1 91.06 90 CYS A N 1
ATOM 685 C CA . CYS A 1 90 ? 9.336 25.031 9.906 1 91.06 90 CYS A CA 1
ATOM 686 C C . CYS A 1 90 ? 9.625 26.484 10.266 1 91.06 90 CYS A C 1
ATOM 688 O O . CYS A 1 90 ? 9.875 26.797 11.43 1 91.06 90 CYS A O 1
ATOM 690 N N . GLN A 1 91 ? 9.508 27.344 9.336 1 92.31 91 GLN A N 1
ATOM 691 C CA . GLN A 1 91 ? 9.812 28.766 9.523 1 92.31 91 GLN A CA 1
ATOM 692 C C . GLN A 1 91 ? 8.82 29.422 10.484 1 92.31 91 GLN A C 1
ATOM 694 O O . GLN A 1 91 ? 9.18 30.344 11.211 1 92.31 91 GLN A O 1
ATOM 699 N N . ILE A 1 92 ? 7.68 28.922 10.516 1 95.75 92 ILE A N 1
ATOM 700 C CA . ILE A 1 92 ? 6.652 29.469 11.406 1 95.75 92 ILE A CA 1
ATOM 701 C C . ILE A 1 92 ? 7.004 29.141 12.852 1 95.75 92 ILE A C 1
ATOM 703 O O . ILE A 1 92 ? 6.953 30.031 13.719 1 95.75 92 ILE A O 1
ATOM 707 N N . ILE A 1 93 ? 7.375 27.953 13.094 1 95.38 93 ILE A N 1
ATOM 708 C CA . ILE A 1 93 ? 7.777 27.547 14.438 1 95.38 93 ILE A CA 1
ATOM 709 C C . ILE A 1 93 ? 8.984 28.375 14.891 1 95.38 93 ILE A C 1
ATOM 711 O O . ILE A 1 93 ? 8.992 28.922 15.992 1 95.38 93 ILE A O 1
ATOM 715 N N . GLN A 1 94 ? 9.922 28.453 14.008 1 94.94 94 GLN A N 1
ATOM 716 C CA . GLN A 1 94 ? 11.133 29.203 14.32 1 94.94 94 GLN A CA 1
ATOM 717 C C . GLN A 1 94 ? 10.805 30.656 14.664 1 94.94 94 GLN A C 1
ATOM 719 O O . GLN A 1 94 ? 11.328 31.203 15.633 1 94.94 94 GLN A O 1
ATOM 724 N N . CYS A 1 95 ? 10.031 31.297 13.906 1 97.31 95 CYS A N 1
ATOM 725 C CA . CYS A 1 95 ? 9.648 32.688 14.117 1 97.31 95 CYS A CA 1
ATOM 726 C C . CYS A 1 95 ? 8.977 32.875 15.469 1 97.31 95 CYS A C 1
ATOM 728 O O . CYS A 1 95 ? 9.328 33.781 16.219 1 97.31 95 CYS A O 1
ATOM 730 N N . CYS A 1 96 ? 8.016 32.031 15.781 1 97.38 96 CYS A N 1
ATOM 731 C CA . CYS A 1 96 ? 7.312 32.125 17.062 1 97.38 96 CYS A CA 1
ATOM 732 C C . CYS A 1 96 ? 8.273 31.906 18.219 1 97.38 96 CYS A C 1
ATOM 734 O O . CYS A 1 96 ? 8.203 32.625 19.234 1 97.38 96 CYS A O 1
ATOM 736 N N . MET A 1 97 ? 9.133 30.984 18.094 1 95.62 97 MET A N 1
ATOM 737 C CA . MET A 1 97 ? 10.109 30.734 19.156 1 95.62 97 MET A CA 1
ATOM 738 C C . MET A 1 97 ? 11.016 31.938 19.359 1 95.62 97 MET A C 1
ATOM 740 O O . MET A 1 97 ? 11.266 32.344 20.5 1 95.62 97 MET A O 1
ATOM 744 N N . GLU A 1 98 ? 11.484 32.469 18.297 1 97.19 98 GLU A N 1
ATOM 745 C CA . GLU A 1 98 ? 12.375 33.625 18.344 1 97.19 98 GLU A CA 1
ATOM 746 C C . GLU A 1 98 ? 11.695 34.844 19 1 97.19 98 GLU A C 1
ATOM 748 O O . GLU A 1 98 ? 12.328 35.594 19.75 1 97.19 98 GLU A O 1
ATOM 753 N N . LYS A 1 99 ? 10.477 35 18.797 1 98.06 99 LYS A N 1
ATOM 754 C CA . LYS A 1 99 ? 9.742 36.156 19.281 1 98.06 99 LYS A CA 1
ATOM 755 C C . LYS A 1 99 ? 9.023 35.844 20.594 1 98.06 99 LYS A C 1
ATOM 757 O O . LYS A 1 99 ? 8.336 36.719 21.141 1 98.06 99 LYS A O 1
ATOM 762 N N . SER A 1 100 ? 9.094 34.594 21 1 97.75 100 SER A N 1
ATOM 763 C CA . SER A 1 100 ? 8.469 34.125 22.219 1 97.75 100 SER A CA 1
ATOM 764 C C . SER A 1 100 ? 6.949 34.25 22.156 1 97.75 100 SER A C 1
ATOM 766 O O . SER A 1 100 ? 6.324 34.75 23.094 1 97.75 100 SER A O 1
ATOM 768 N N . TYR A 1 101 ? 6.43 33.969 20.969 1 97.88 101 TYR A N 1
ATOM 769 C CA . TYR A 1 101 ? 4.984 33.906 20.797 1 97.88 101 TYR A CA 1
ATOM 770 C C . TYR A 1 101 ? 4.453 32.531 21.141 1 97.88 101 TYR A C 1
ATOM 772 O O . TYR A 1 101 ? 5.098 31.5 20.859 1 97.88 101 TYR A O 1
ATOM 780 N N . GLU A 1 102 ? 3.277 32.5 21.75 1 96.81 102 GLU A N 1
ATOM 781 C CA . GLU A 1 102 ? 2.582 31.234 21.922 1 96.81 102 GLU A CA 1
ATOM 782 C C . GLU A 1 102 ? 2.064 30.688 20.594 1 96.81 102 GLU A C 1
ATOM 784 O O . GLU A 1 102 ? 1.904 29.484 20.422 1 96.81 102 GLU A O 1
ATOM 789 N N . GLY A 1 103 ? 1.815 31.594 19.672 1 98 103 GLY A N 1
ATOM 790 C CA . GLY A 1 103 ? 1.383 31.297 18.312 1 98 103 GLY A CA 1
ATOM 791 C C . GLY A 1 103 ? 1.245 32.531 17.453 1 98 103 GLY A C 1
ATOM 792 O O . GLY A 1 103 ? 1.343 33.656 17.953 1 98 103 GLY A O 1
ATOM 793 N N . CYS A 1 104 ? 0.977 32.344 16.25 1 98.69 104 CYS A N 1
ATOM 794 C CA . CYS A 1 104 ? 0.93 33.438 15.273 1 98.69 104 CYS A CA 1
ATOM 795 C C . CYS A 1 104 ? -0.211 34.406 15.578 1 98.69 104 CYS A C 1
ATOM 797 O O . CYS A 1 104 ? -0.195 35.531 15.141 1 98.69 104 CYS A O 1
ATOM 799 N N . TRP A 1 105 ? -1.147 33.969 16.359 1 98.44 105 TRP A N 1
ATOM 800 C CA . TRP A 1 105 ? -2.264 34.844 16.703 1 98.44 105 TRP A CA 1
ATOM 801 C C . TRP A 1 105 ? -1.792 36.031 17.531 1 98.44 105 TRP A C 1
ATOM 803 O O . TRP A 1 105 ? -2.521 37 17.703 1 98.44 105 TRP A O 1
ATOM 813 N N . GLU A 1 106 ? -0.631 36 18.047 1 98.38 106 GLU A N 1
ATOM 814 C CA . GLU A 1 106 ? -0.083 37.094 18.828 1 98.38 106 GLU A CA 1
ATOM 815 C C . GLU A 1 106 ? 0.576 38.125 17.938 1 98.38 106 GLU A C 1
ATOM 817 O O . GLU A 1 106 ? 0.867 39.25 18.375 1 98.38 106 GLU A O 1
ATOM 822 N N . CYS A 1 107 ? 0.848 37.719 16.734 1 98.5 107 CYS A N 1
ATOM 823 C CA . CYS A 1 107 ? 1.53 38.594 15.789 1 98.5 107 CYS A CA 1
ATOM 824 C C . CYS A 1 107 ? 0.57 39.656 15.219 1 98.5 107 CYS A C 1
ATOM 826 O O . CYS A 1 107 ? -0.516 39.281 14.75 1 98.5 107 CYS A O 1
ATOM 828 N N . GLY A 1 108 ? 1.007 40.844 15.172 1 97.62 108 GLY A N 1
ATOM 829 C CA . GLY A 1 108 ? 0.172 41.906 14.688 1 97.62 108 GLY A CA 1
ATOM 830 C C . GLY A 1 108 ? -0.002 41.906 13.18 1 97.62 108 GLY A C 1
ATOM 831 O O . GLY A 1 108 ? -0.892 42.594 12.648 1 97.62 108 GLY A O 1
ATOM 832 N N . THR A 1 109 ? 0.791 41.188 12.453 1 97.44 109 THR A N 1
ATOM 833 C CA . THR A 1 109 ? 0.748 41.219 10.992 1 97.44 109 THR A CA 1
ATOM 834 C C . THR A 1 109 ? 0.567 39.812 10.438 1 97.44 109 THR A C 1
ATOM 836 O O . THR A 1 109 ? 1.052 39.5 9.344 1 97.44 109 THR A O 1
ATOM 839 N N . PHE A 1 110 ? -0.052 38.906 11.211 1 98.12 110 PHE A N 1
ATOM 840 C CA . PHE A 1 110 ? -0.128 37.5 10.742 1 98.12 110 PHE A CA 1
ATOM 841 C C . PHE A 1 110 ? -1.012 37.406 9.508 1 98.12 110 PHE A C 1
ATOM 843 O O . PHE A 1 110 ? -0.84 36.5 8.688 1 98.12 110 PHE A O 1
ATOM 850 N N . GLU A 1 111 ? -1.905 38.312 9.258 1 96.88 111 GLU A N 1
ATOM 851 C CA . GLU A 1 111 ? -2.85 38.219 8.148 1 96.88 111 GLU A CA 1
ATOM 852 C C . GLU A 1 111 ? -2.145 38.406 6.805 1 96.88 111 GLU A C 1
ATOM 854 O O . GLU A 1 111 ? -2.666 38 5.766 1 96.88 111 GLU A O 1
ATOM 859 N N . THR A 1 112 ? -0.98 39.031 6.789 1 96.44 112 THR A N 1
ATOM 860 C CA . THR A 1 112 ? -0.248 39.25 5.555 1 96.44 112 THR A CA 1
ATOM 861 C C . THR A 1 112 ? 1.082 38.531 5.555 1 96.44 112 THR A C 1
ATOM 863 O O . THR A 1 112 ? 1.948 38.781 4.715 1 96.44 112 THR A O 1
ATOM 866 N N . CYS A 1 113 ? 1.252 37.656 6.426 1 97.31 113 CYS A N 1
ATOM 867 C CA . CYS A 1 113 ? 2.539 37 6.594 1 97.31 113 CYS A CA 1
ATOM 868 C C . CYS A 1 113 ? 2.826 36.062 5.426 1 97.31 113 CYS A C 1
ATOM 870 O O . CYS A 1 113 ? 2.018 35.156 5.117 1 97.31 113 CYS A O 1
ATOM 872 N N . GLU A 1 114 ? 3.979 36.062 4.883 1 96.31 114 GLU A N 1
ATOM 873 C CA . GLU A 1 114 ? 4.387 35.281 3.727 1 96.31 114 GLU A CA 1
ATOM 874 C C . GLU A 1 114 ? 4.723 33.844 4.133 1 96.31 114 GLU A C 1
ATOM 876 O O . GLU A 1 114 ? 4.75 32.938 3.289 1 96.31 114 GLU A O 1
ATOM 881 N N . LYS A 1 115 ? 5.004 33.562 5.352 1 94.69 115 LYS A N 1
ATOM 882 C CA . LYS A 1 115 ? 5.395 32.25 5.812 1 94.69 115 LYS A CA 1
ATOM 883 C C . LYS A 1 115 ? 4.246 31.25 5.672 1 94.69 115 LYS A C 1
ATOM 885 O O . LYS A 1 115 ? 4.461 30.047 5.691 1 94.69 115 LYS A O 1
ATOM 890 N N . PHE A 1 116 ? 2.992 31.781 5.473 1 94.94 116 PHE A N 1
ATOM 891 C CA . PHE A 1 116 ? 1.838 30.906 5.32 1 94.94 116 PHE A CA 1
ATOM 892 C C . PHE A 1 116 ? 1.698 30.438 3.877 1 94.94 116 PHE A C 1
ATOM 894 O O . PHE A 1 116 ? 0.857 29.594 3.572 1 94.94 116 PHE A O 1
ATOM 901 N N . GLU A 1 117 ? 2.537 30.906 2.975 1 92.94 117 GLU A N 1
ATOM 902 C CA . GLU A 1 117 ? 2.396 30.609 1.554 1 92.94 117 GLU A CA 1
ATOM 903 C C . GLU A 1 117 ? 2.447 29.109 1.301 1 92.94 117 GLU A C 1
ATOM 905 O O . GLU A 1 117 ? 1.688 28.578 0.483 1 92.94 117 GLU A O 1
ATOM 910 N N . ALA A 1 118 ? 3.246 28.422 2.014 1 88.38 118 ALA A N 1
ATOM 911 C CA . ALA A 1 118 ? 3.416 26.984 1.814 1 88.38 118 ALA A CA 1
ATOM 912 C C . ALA A 1 118 ? 2.191 26.203 2.301 1 88.38 118 ALA A C 1
ATOM 914 O O . ALA A 1 118 ? 1.95 25.078 1.872 1 88.38 118 ALA A O 1
ATOM 915 N N . LEU A 1 119 ? 1.362 26.797 3.18 1 92.12 119 LEU A N 1
ATOM 916 C CA . LEU A 1 119 ? 0.204 26.125 3.762 1 92.12 119 LEU A CA 1
ATOM 917 C C . LEU A 1 119 ? -1.047 26.391 2.926 1 92.12 119 LEU A C 1
ATOM 919 O O . LEU A 1 119 ? -2.008 25.625 2.992 1 92.12 119 LEU A O 1
ATOM 923 N N . LYS A 1 120 ? -1.021 27.391 2.119 1 93.44 120 LYS A N 1
ATOM 924 C CA . LYS A 1 120 ? -2.209 27.891 1.435 1 93.44 120 LYS A CA 1
ATOM 925 C C . LYS A 1 120 ? -2.818 26.812 0.534 1 93.44 120 LYS A C 1
ATOM 927 O O . LYS A 1 120 ? -4.039 26.656 0.485 1 93.44 120 LYS A O 1
ATOM 932 N N . PRO A 1 121 ? -2.029 26.078 -0.131 1 92.94 121 PRO A N 1
ATOM 933 C CA . PRO A 1 121 ? -2.635 25.109 -1.047 1 92.94 121 PRO A CA 1
ATOM 934 C C . PRO A 1 121 ? -3.514 24.078 -0.329 1 92.94 121 PRO A C 1
ATOM 936 O O . PRO A 1 121 ? -4.449 23.531 -0.925 1 92.94 121 PRO A O 1
ATOM 939 N N . ARG A 1 122 ? -3.32 23.906 1.002 1 92.44 122 ARG A N 1
ATOM 940 C CA . ARG A 1 122 ? -4.059 22.844 1.682 1 92.44 122 ARG A CA 1
ATOM 941 C C . ARG A 1 122 ? -4.906 23.406 2.818 1 92.44 122 ARG A C 1
ATOM 943 O O . ARG A 1 122 ? -5.949 22.844 3.158 1 92.44 122 ARG A O 1
ATOM 950 N N . CYS A 1 123 ? -4.539 24.547 3.375 1 94.44 123 CYS A N 1
ATOM 951 C CA . CYS A 1 123 ? -5.105 24.891 4.672 1 94.44 123 CYS A CA 1
ATOM 952 C C . CYS A 1 123 ? -5.395 26.391 4.762 1 94.44 123 CYS A C 1
ATOM 954 O O . CYS A 1 123 ? -5.508 26.938 5.855 1 94.44 123 CYS A O 1
ATOM 956 N N . GLU A 1 124 ? -5.531 27.094 3.729 1 92.25 124 GLU A N 1
ATOM 957 C CA . GLU A 1 124 ? -5.566 28.547 3.73 1 92.25 124 GLU A CA 1
ATOM 958 C C . GLU A 1 124 ? -6.664 29.078 4.652 1 92.25 124 GLU A C 1
ATOM 960 O O . GLU A 1 124 ? -6.379 29.75 5.641 1 92.25 124 GLU A O 1
ATOM 965 N N . ALA A 1 125 ? -7.867 28.75 4.395 1 94.25 125 ALA A N 1
ATOM 966 C CA . ALA A 1 125 ? -9 29.297 5.141 1 94.25 125 ALA A CA 1
ATOM 967 C C . ALA A 1 125 ? -8.93 28.891 6.609 1 94.25 125 ALA A C 1
ATOM 969 O O . ALA A 1 125 ? -9.273 29.688 7.492 1 94.25 125 ALA A O 1
ATOM 970 N N . SER A 1 126 ? -8.508 27.719 6.867 1 97.06 126 SER A N 1
ATOM 971 C CA . SER A 1 126 ? -8.438 27.219 8.234 1 97.06 126 SER A CA 1
ATOM 972 C C . SER A 1 126 ? -7.426 28 9.062 1 97.06 126 SER A C 1
ATOM 974 O O . SER A 1 126 ? -7.707 28.375 10.203 1 97.06 126 SER A O 1
ATOM 976 N N . VAL A 1 127 ? -6.273 28.266 8.516 1 97.12 127 VAL A N 1
ATOM 977 C CA . VAL A 1 127 ? -5.227 29 9.219 1 97.12 127 VAL A CA 1
ATOM 978 C C . VAL A 1 127 ? -5.746 30.375 9.625 1 97.12 127 VAL A C 1
ATOM 980 O O . VAL A 1 127 ? -5.73 30.719 10.805 1 97.12 127 VAL A O 1
ATOM 983 N N . MET A 1 128 ? -6.297 31.109 8.672 1 97.56 128 MET A N 1
ATOM 984 C CA . MET A 1 128 ? -6.742 32.469 8.922 1 97.56 128 MET A CA 1
ATOM 985 C C . MET A 1 128 ? -7.914 32.5 9.906 1 97.56 128 MET A C 1
ATOM 987 O O . MET A 1 128 ? -7.914 33.25 10.867 1 97.56 128 MET A O 1
ATOM 991 N N . HIS A 1 129 ? -8.82 31.641 9.695 1 98 129 HIS A N 1
ATOM 992 C CA . HIS A 1 129 ? -9.977 31.562 10.594 1 98 129 HIS A CA 1
ATOM 993 C C . HIS A 1 129 ? -9.539 31.266 12.023 1 98 129 HIS A C 1
ATOM 995 O O . HIS A 1 129 ? -9.953 31.953 12.961 1 98 129 HIS A O 1
ATOM 1001 N N . ASN A 1 130 ? -8.734 30.266 12.156 1 98.25 130 ASN A N 1
ATOM 1002 C CA . ASN A 1 130 ? -8.352 29.781 13.484 1 98.25 130 ASN A CA 1
ATOM 1003 C C . ASN A 1 130 ? -7.512 30.812 14.234 1 98.25 130 ASN A C 1
ATOM 1005 O O . ASN A 1 130 ? -7.691 31.016 15.43 1 98.25 130 ASN A O 1
ATOM 1009 N N . LEU A 1 131 ? -6.625 31.438 13.523 1 98.44 131 LEU A N 1
ATOM 1010 C CA . LEU A 1 131 ? -5.812 32.469 14.156 1 98.44 131 LEU A CA 1
ATOM 1011 C C . LEU A 1 131 ? -6.684 33.625 14.656 1 98.44 131 LEU A C 1
ATOM 1013 O O . LEU A 1 131 ? -6.5 34.094 15.773 1 98.44 131 LEU A O 1
ATOM 1017 N N . LYS A 1 132 ? -7.625 34.031 13.859 1 98.38 132 LYS A N 1
ATOM 1018 C CA . LYS A 1 132 ? -8.531 35.094 14.258 1 98.38 132 LYS A CA 1
ATOM 1019 C C . LYS A 1 132 ? -9.391 34.656 15.453 1 98.38 132 LYS A C 1
ATOM 1021 O O . LYS A 1 132 ? -9.594 35.438 16.391 1 98.38 132 LYS A O 1
ATOM 1026 N N . GLU A 1 133 ? -9.852 33.469 15.367 1 98.12 133 GLU A N 1
ATOM 1027 C CA . GLU A 1 133 ? -10.664 32.906 16.453 1 98.12 133 GLU A CA 1
ATOM 1028 C C . GLU A 1 133 ? -9.891 32.906 17.766 1 98.12 133 GLU A C 1
ATOM 1030 O O . GLU A 1 133 ? -10.398 33.344 18.797 1 98.12 133 GLU A O 1
ATOM 1035 N N . ILE A 1 134 ? -8.68 32.438 17.766 1 98.12 134 ILE A N 1
ATOM 1036 C CA . ILE A 1 134 ? -7.859 32.344 18.969 1 98.12 134 ILE A CA 1
ATOM 1037 C C . ILE A 1 134 ? -7.516 33.75 19.484 1 98.12 134 ILE A C 1
ATOM 1039 O O . ILE A 1 134 ? -7.539 34 20.688 1 98.12 134 ILE A O 1
ATOM 1043 N N . ARG A 1 135 ? -7.211 34.625 18.547 1 97.94 135 ARG A N 1
ATOM 1044 C CA . ARG A 1 135 ? -6.902 36 18.938 1 97.94 135 ARG A CA 1
ATOM 1045 C C . ARG A 1 135 ? -8.086 36.656 19.656 1 97.94 135 ARG A C 1
ATOM 1047 O O . ARG A 1 135 ? -7.91 37.344 20.656 1 97.94 135 ARG A O 1
ATOM 1054 N N . LYS A 1 136 ? -9.219 36.406 19.156 1 97.62 136 LYS A N 1
ATOM 1055 C CA . LYS A 1 136 ? -10.422 37.062 19.656 1 97.62 136 LYS A CA 1
ATOM 1056 C C . LYS A 1 136 ? -10.906 36.406 20.953 1 97.62 136 LYS A C 1
ATOM 1058 O O . LYS A 1 136 ? -11.297 37.094 21.906 1 97.62 136 LYS A O 1
ATOM 1063 N N . ASN A 1 137 ? -10.844 35.062 21.016 1 97.25 137 ASN A N 1
ATOM 1064 C CA . ASN A 1 137 ? -11.562 34.375 22.078 1 97.25 137 ASN A CA 1
ATOM 1065 C C . ASN A 1 137 ? -10.609 33.625 23 1 97.25 137 ASN A C 1
ATOM 1067 O O . ASN A 1 137 ? -11.039 33.062 24.016 1 97.25 137 ASN A O 1
ATOM 1071 N N . GLY A 1 138 ? -9.336 33.594 22.656 1 95.38 138 GLY A N 1
ATOM 1072 C CA . GLY A 1 138 ? -8.367 32.906 23.484 1 95.38 138 GLY A CA 1
ATOM 1073 C C . GLY A 1 138 ? -8.234 31.438 23.156 1 95.38 138 GLY A C 1
ATOM 1074 O O . GLY A 1 138 ? -9.047 30.906 22.391 1 95.38 138 GLY A O 1
ATOM 1075 N N . LEU A 1 139 ? -7.266 30.797 23.734 1 94.88 139 LEU A N 1
ATOM 1076 C CA . LEU A 1 139 ? -6.91 29.422 23.438 1 94.88 139 LEU A CA 1
ATOM 1077 C C . LEU A 1 139 ? -7.867 28.453 24.125 1 94.88 139 LEU A C 1
ATOM 1079 O O . LEU A 1 139 ? -8.109 27.359 23.625 1 94.88 139 LEU A O 1
ATOM 1083 N N . GLU A 1 140 ? -8.352 28.844 25.234 1 93.25 140 GLU A N 1
ATOM 1084 C CA . GLU A 1 140 ? -9.203 27.953 26 1 93.25 140 GLU A CA 1
ATOM 1085 C C . GLU A 1 140 ? -10.492 27.641 25.25 1 93.25 140 GLU A C 1
ATOM 1087 O O . GLU A 1 140 ? -11.266 28.531 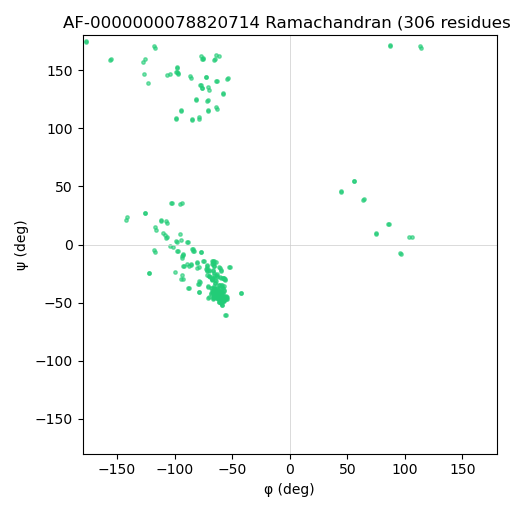24.938 1 93.25 140 GLU A O 1
ATOM 1092 N N . GLY A 1 141 ? -10.688 26.375 24.938 1 95.25 141 GLY A N 1
ATOM 1093 C CA . GLY A 1 141 ? -11.906 25.906 24.297 1 95.25 141 GLY A CA 1
ATOM 1094 C C . GLY A 1 141 ? -11.984 26.266 22.828 1 95.25 141 GLY A C 1
ATOM 1095 O O . GLY A 1 141 ? -13 26.016 22.172 1 95.25 141 GLY A O 1
ATOM 1096 N N . TRP A 1 142 ? -10.945 26.766 22.266 1 96.56 142 TRP A N 1
ATOM 1097 C CA . TRP A 1 142 ? -11.008 27.297 20.906 1 96.56 142 TRP A CA 1
ATOM 1098 C C . TRP A 1 142 ? -11.25 26.188 19.891 1 96.56 142 TRP A C 1
ATOM 1100 O O . TRP A 1 142 ? -11.828 26.422 18.828 1 96.56 142 TRP A O 1
ATOM 1110 N N . SER A 1 143 ? -10.766 24.984 20.219 1 96 143 SER A N 1
ATOM 1111 C CA . SER A 1 143 ? -10.82 23.875 19.266 1 96 143 SER A CA 1
ATOM 1112 C C . SER A 1 143 ? -12.258 23.562 18.859 1 96 143 SER A C 1
ATOM 1114 O O . SER A 1 143 ? -12.5 23 17.797 1 96 143 SER A O 1
ATOM 1116 N N . LYS A 1 144 ? -13.195 23.938 19.688 1 96 144 LYS A N 1
ATOM 1117 C CA . LYS A 1 144 ? -14.609 23.719 19.391 1 96 144 LYS A CA 1
ATOM 1118 C C . LYS A 1 144 ? -15.086 24.656 18.281 1 96 144 LYS A C 1
ATOM 1120 O O . LYS A 1 144 ? -16.141 24.438 17.688 1 96 144 LYS A O 1
ATOM 1125 N N . ARG A 1 145 ? -14.352 25.703 18.016 1 96.44 145 ARG A N 1
ATOM 1126 C CA . ARG A 1 145 ? -14.727 26.719 17.047 1 96.44 145 ARG A CA 1
ATOM 1127 C C . ARG A 1 145 ? -13.828 26.656 15.805 1 96.44 145 ARG A C 1
ATOM 1129 O O . ARG A 1 145 ? -13.914 27.516 14.922 1 96.44 145 ARG A O 1
ATOM 1136 N N . ARG A 1 146 ? -13.039 25.594 15.758 1 95.94 146 ARG A N 1
ATOM 1137 C CA . ARG A 1 146 ? -12.055 25.516 14.68 1 95.94 146 ARG A CA 1
ATOM 1138 C C . ARG A 1 146 ? -12.719 25.125 13.359 1 95.94 146 ARG A C 1
ATOM 1140 O O . ARG A 1 146 ? -13.828 24.609 13.352 1 95.94 146 ARG A O 1
ATOM 1147 N N . ARG A 1 147 ? -12 25.438 12.312 1 95.38 147 ARG A N 1
ATOM 1148 C CA . ARG A 1 147 ? -12.398 25.016 10.977 1 95.38 147 ARG A CA 1
ATOM 1149 C C . ARG A 1 147 ? -11.648 23.75 10.555 1 95.38 147 ARG A C 1
ATOM 1151 O O . ARG A 1 147 ? -10.516 23.531 10.977 1 95.38 147 ARG A O 1
ATOM 1158 N N . PRO A 1 148 ? -12.336 22.938 9.656 1 94.81 148 PRO A N 1
ATOM 1159 C CA . PRO A 1 148 ? -11.594 21.781 9.125 1 94.81 148 PRO A CA 1
ATOM 1160 C C . PRO A 1 148 ? -10.258 22.172 8.508 1 94.81 148 PRO A C 1
ATOM 1162 O O . PRO A 1 148 ? -10.148 23.219 7.863 1 94.81 148 PRO A O 1
ATOM 1165 N N . ILE A 1 149 ? -9.336 21.391 8.672 1 94.88 149 ILE A N 1
ATOM 1166 C CA . ILE A 1 149 ? -7.949 21.719 8.359 1 94.88 149 ILE A CA 1
ATOM 1167 C C . ILE A 1 149 ? -7.797 21.922 6.855 1 94.88 149 ILE A C 1
ATOM 1169 O O . ILE A 1 149 ? -7.211 22.922 6.41 1 94.88 149 ILE A O 1
ATOM 1173 N N . TYR A 1 150 ? -8.367 21 6.102 1 95.56 150 TYR A N 1
ATOM 1174 C CA . TYR A 1 150 ? -8.031 20.984 4.684 1 95.56 150 TYR A CA 1
ATOM 1175 C C . TYR A 1 150 ? -9.109 21.703 3.865 1 95.56 150 TYR A C 1
ATOM 1177 O O . TYR A 1 150 ? -10.297 21.578 4.152 1 95.56 150 TYR A O 1
ATOM 1185 N N . ASN A 1 151 ? -8.625 22.312 2.781 1 94.06 151 ASN A N 1
ATOM 1186 C CA . ASN A 1 151 ? -9.492 23.094 1.917 1 94.06 151 ASN A CA 1
ATOM 1187 C C . ASN A 1 151 ? -10.633 22.266 1.349 1 94.06 151 ASN A C 1
ATOM 1189 O O . ASN A 1 151 ? -11.766 22.734 1.26 1 94.06 151 ASN A O 1
ATOM 1193 N N . TRP A 1 152 ? -10.43 21.031 1.059 1 92.06 152 TRP A N 1
ATOM 1194 C CA . TRP A 1 152 ? -11.438 20.219 0.399 1 92.06 152 TRP A CA 1
ATOM 1195 C C . TRP A 1 152 ? -12.43 19.656 1.412 1 92.06 152 TRP A C 1
ATOM 1197 O O . TRP A 1 152 ? -13.414 19 1.037 1 92.06 152 TRP A O 1
ATOM 1207 N N . GLN A 1 153 ? -12.18 19.875 2.641 1 91.44 153 GLN A N 1
ATOM 1208 C CA . GLN A 1 153 ? -13.109 19.453 3.689 1 91.44 153 GLN A CA 1
ATOM 1209 C C . GLN A 1 153 ? -14.07 20.578 4.055 1 91.44 153 GLN A C 1
ATOM 1211 O O . GLN A 1 153 ? -14.969 20.391 4.879 1 91.44 153 GLN A O 1
ATOM 1216 N N . GLN A 1 154 ? -13.781 21.766 3.545 1 82.5 154 GLN A N 1
ATOM 1217 C CA . GLN A 1 154 ? -14.5 22.953 3.965 1 82.5 154 GLN A CA 1
ATOM 1218 C C . GLN A 1 154 ? -15.648 23.281 3.016 1 82.5 154 GLN A C 1
ATOM 1220 O O . GLN A 1 154 ? -16.344 24.281 3.189 1 82.5 154 GLN A O 1
ATOM 1225 N N . ALA A 1 155 ? -16.375 22.312 2.389 1 62.16 155 ALA A N 1
ATOM 1226 C CA . ALA A 1 155 ? -17.562 22.672 1.622 1 62.16 155 ALA A CA 1
ATOM 1227 C C . ALA A 1 155 ? -18.672 23.203 2.533 1 62.16 155 ALA A C 1
ATOM 1229 O O . ALA A 1 155 ? -18.719 22.859 3.717 1 62.16 155 ALA A O 1
ATOM 1230 N N . MET B 1 1 ? 1.387 -34.312 4.668 1 58.78 1 MET B N 1
ATOM 1231 C CA . MET B 1 1 ? 0.271 -33.844 3.85 1 58.78 1 MET B CA 1
ATOM 1232 C C . MET B 1 1 ? -0.528 -35.031 3.293 1 58.78 1 MET B C 1
ATOM 1234 O O . MET B 1 1 ? 0.038 -36.094 2.986 1 58.78 1 MET B O 1
ATOM 1238 N N . HIS B 1 2 ? -1.823 -35.031 3.547 1 67.31 2 HIS B N 1
ATOM 1239 C CA . HIS B 1 2 ? -2.639 -36.125 3.029 1 67.31 2 HIS B CA 1
ATOM 1240 C C . HIS B 1 2 ? -2.652 -36.125 1.504 1 67.31 2 HIS B C 1
ATOM 1242 O O . HIS B 1 2 ? -2.494 -35.094 0.876 1 67.31 2 HIS B O 1
ATOM 1248 N N . GLY B 1 3 ? -2.605 -37.281 0.813 1 72.94 3 GLY B N 1
ATOM 1249 C CA . GLY B 1 3 ? -2.539 -37.5 -0.622 1 72.94 3 GLY B CA 1
ATOM 1250 C C . GLY B 1 3 ? -3.449 -36.594 -1.416 1 72.94 3 GLY B C 1
ATOM 1251 O O . GLY B 1 3 ? -3.021 -35.969 -2.398 1 72.94 3 GLY B O 1
ATOM 1252 N N . GLU B 1 4 ? -4.621 -36.375 -0.976 1 79.75 4 GLU B N 1
ATOM 1253 C CA . GLU B 1 4 ? -5.609 -35.562 -1.692 1 79.75 4 GLU B CA 1
ATOM 1254 C C . GLU B 1 4 ? -5.238 -34.094 -1.671 1 79.75 4 GLU B C 1
ATOM 1256 O O . GLU B 1 4 ? -5.406 -33.375 -2.67 1 79.75 4 GLU B O 1
ATOM 1261 N N . GLU B 1 5 ? -4.691 -33.594 -0.618 1 85.62 5 GLU B N 1
ATOM 1262 C CA . GLU B 1 5 ? -4.293 -32.219 -0.499 1 85.62 5 GLU B CA 1
ATOM 1263 C C . GLU B 1 5 ? -3.121 -31.891 -1.424 1 85.62 5 GLU B C 1
ATOM 1265 O O . GLU B 1 5 ? -3.096 -30.828 -2.059 1 85.62 5 GLU B O 1
ATOM 1270 N N . GLU B 1 6 ? -2.225 -32.812 -1.564 1 92.31 6 GLU B N 1
ATOM 1271 C CA . GLU B 1 6 ? -1.08 -32.625 -2.447 1 92.31 6 GLU B CA 1
ATOM 1272 C C . GLU B 1 6 ? -1.518 -32.531 -3.908 1 92.31 6 GLU B C 1
ATOM 1274 O O . GLU B 1 6 ? -1.025 -31.688 -4.66 1 92.31 6 GLU B O 1
ATOM 1279 N N . LYS B 1 7 ? -2.447 -33.375 -4.227 1 93.06 7 LYS B N 1
ATOM 1280 C CA . LYS B 1 7 ? -2.971 -33.344 -5.59 1 93.06 7 LYS B CA 1
ATOM 1281 C C . LYS B 1 7 ? -3.643 -32 -5.887 1 93.06 7 LYS B C 1
ATOM 1283 O O . LYS B 1 7 ? -3.414 -31.406 -6.941 1 93.06 7 LYS B O 1
ATOM 1288 N N . ASP B 1 8 ? -4.438 -31.516 -4.953 1 94.38 8 ASP B N 1
ATOM 1289 C CA . ASP B 1 8 ? -5.172 -30.281 -5.141 1 94.38 8 ASP B CA 1
ATOM 1290 C C . ASP B 1 8 ? -4.219 -29.094 -5.305 1 94.38 8 ASP B C 1
ATOM 1292 O O . ASP B 1 8 ? -4.547 -28.109 -5.973 1 94.38 8 ASP B O 1
ATOM 1296 N N . LEU B 1 9 ? -3.027 -29.25 -4.742 1 96.31 9 LEU B N 1
ATOM 1297 C CA . LEU B 1 9 ? -2.066 -28.156 -4.762 1 96.31 9 LEU B CA 1
ATOM 1298 C C . LEU B 1 9 ? -1.062 -28.328 -5.895 1 96.31 9 LEU B C 1
ATOM 1300 O O . LEU B 1 9 ? -0.155 -27.516 -6.059 1 96.31 9 LEU B O 1
ATOM 1304 N N . THR B 1 10 ? -1.231 -29.359 -6.684 1 97.19 10 THR B N 1
ATOM 1305 C CA . THR B 1 10 ? -0.393 -29.578 -7.859 1 97.19 10 THR B CA 1
ATOM 1306 C C . THR B 1 10 ? -1.098 -29.094 -9.125 1 97.19 10 THR B C 1
ATOM 1308 O O . THR B 1 10 ? -2.041 -29.734 -9.594 1 97.19 10 THR B O 1
ATOM 1311 N N . ALA B 1 11 ? -0.631 -28.031 -9.641 1 96.56 11 ALA B N 1
ATOM 1312 C CA . ALA B 1 11 ? -1.223 -27.5 -10.867 1 96.56 11 ALA B CA 1
ATOM 1313 C C . ALA B 1 11 ? -1.015 -28.438 -12.039 1 96.56 11 ALA B C 1
ATOM 1315 O O . ALA B 1 11 ? -0.074 -29.234 -12.039 1 96.56 11 ALA B O 1
ATOM 1316 N N . TYR B 1 12 ? -1.868 -28.281 -13.055 1 97.31 12 TYR B N 1
ATOM 1317 C CA . TYR B 1 12 ? -1.77 -29.125 -14.242 1 97.31 12 TYR B CA 1
ATOM 1318 C C . TYR B 1 12 ? -0.412 -28.969 -14.914 1 97.31 12 TYR B C 1
ATOM 1320 O O . TYR B 1 12 ? 0.104 -29.922 -15.516 1 97.31 12 TYR B O 1
ATOM 1328 N N . CYS B 1 13 ? 0.175 -27.844 -14.766 1 97.19 13 CYS B N 1
ATOM 1329 C CA . CYS B 1 13 ? 1.439 -27.547 -15.43 1 97.19 13 CYS B CA 1
ATOM 1330 C C . CYS B 1 13 ? 2.621 -27.984 -14.578 1 97.19 13 CYS B C 1
ATOM 1332 O O . CYS B 1 13 ? 3.775 -27.719 -14.914 1 97.19 13 CYS B O 1
ATOM 1334 N N . GLY B 1 14 ? 2.338 -28.562 -13.477 1 97.12 14 GLY B N 1
ATOM 1335 C CA . GLY B 1 14 ? 3.41 -29.125 -12.664 1 97.12 14 GLY B CA 1
ATOM 1336 C C . GLY B 1 14 ? 3.873 -28.188 -11.562 1 97.12 14 GLY B C 1
ATOM 1337 O O . GLY B 1 14 ? 4.68 -28.578 -10.711 1 97.12 14 GLY B O 1
ATOM 1338 N N . LEU B 1 15 ? 3.434 -26.984 -11.531 1 96.88 15 LEU B N 1
ATOM 1339 C CA . LEU B 1 15 ? 3.785 -26.062 -10.445 1 96.88 15 LEU B CA 1
ATOM 1340 C C . LEU B 1 15 ? 3.061 -26.453 -9.164 1 96.88 15 LEU B C 1
ATOM 1342 O O . LEU B 1 15 ? 1.927 -26.938 -9.203 1 96.88 15 LEU B O 1
ATOM 1346 N N . TYR B 1 16 ? 3.748 -26.266 -8.07 1 96.88 16 TYR B N 1
ATOM 1347 C CA . TYR B 1 16 ? 3.15 -26.516 -6.762 1 96.88 16 TYR B CA 1
ATOM 1348 C C . TYR B 1 16 ? 2.566 -25.234 -6.176 1 96.88 16 TYR B C 1
ATOM 1350 O O . TYR B 1 16 ? 3.307 -24.359 -5.734 1 96.88 16 TYR B O 1
ATOM 1358 N N . CYS B 1 17 ? 1.282 -25.156 -5.992 1 96.12 17 CYS B N 1
ATOM 1359 C CA . CYS B 1 17 ? 0.56 -23.906 -5.727 1 96.12 17 CYS B CA 1
ATOM 1360 C C . CYS B 1 17 ? 0.898 -23.359 -4.348 1 96.12 17 CYS B C 1
ATOM 1362 O O . CYS B 1 17 ? 0.875 -22.156 -4.129 1 96.12 17 CYS B O 1
ATOM 1364 N N . ALA B 1 18 ? 1.251 -24.188 -3.424 1 95.25 18 ALA B N 1
ATOM 1365 C CA . ALA B 1 18 ? 1.548 -23.719 -2.068 1 95.25 18 ALA B CA 1
ATOM 1366 C C . ALA B 1 18 ? 2.799 -22.844 -2.045 1 95.25 18 ALA B C 1
ATOM 1368 O O . ALA B 1 18 ? 3.039 -22.125 -1.078 1 95.25 18 ALA B O 1
ATOM 1369 N N . ASP B 1 19 ? 3.605 -22.938 -3.139 1 95.38 19 ASP B N 1
ATOM 1370 C CA . ASP B 1 19 ? 4.832 -22.156 -3.229 1 95.38 19 ASP B CA 1
ATOM 1371 C C . ASP B 1 19 ? 4.578 -20.828 -3.939 1 95.38 19 ASP B C 1
ATOM 1373 O O . ASP B 1 19 ? 5.461 -19.969 -3.994 1 95.38 19 ASP B O 1
ATOM 1377 N N . CYS B 1 20 ? 3.48 -20.625 -4.488 1 95.44 20 CYS B N 1
ATOM 1378 C CA . CYS B 1 20 ? 3.162 -19.453 -5.305 1 95.44 20 CYS B CA 1
ATOM 1379 C C . CYS B 1 20 ? 2.889 -18.234 -4.434 1 95.44 20 CYS B C 1
ATOM 1381 O O . CYS B 1 20 ? 2.146 -18.328 -3.455 1 95.44 20 CYS B O 1
ATOM 1383 N N . ILE B 1 21 ? 3.396 -17.094 -4.785 1 94.94 21 ILE B N 1
ATOM 1384 C CA . ILE B 1 21 ? 3.244 -15.875 -3.998 1 94.94 21 ILE B CA 1
ATOM 1385 C C . ILE B 1 21 ? 1.781 -15.445 -4 1 94.94 21 ILE B C 1
ATOM 1387 O O . ILE B 1 21 ? 1.375 -14.609 -3.189 1 94.94 21 ILE B O 1
ATOM 1391 N N . HIS B 1 22 ? 1.002 -16.047 -4.922 1 94.75 22 HIS B N 1
ATOM 1392 C CA . HIS B 1 22 ? -0.426 -15.742 -4.973 1 94.75 22 HIS B CA 1
ATOM 1393 C C . HIS B 1 22 ? -1.185 -16.516 -3.896 1 94.75 22 HIS B C 1
ATOM 1395 O O . HIS B 1 22 ? -2.23 -16.062 -3.422 1 94.75 22 HIS B O 1
ATOM 1401 N N . PHE B 1 23 ? -0.776 -17.656 -3.592 1 95.5 23 PHE B N 1
ATOM 1402 C CA . PHE B 1 23 ? -1.546 -18.609 -2.809 1 95.5 23 PHE B CA 1
ATOM 1403 C C . PHE B 1 23 ? -1.643 -18.172 -1.354 1 95.5 23 PHE B C 1
ATOM 1405 O O . PHE B 1 23 ? -0.639 -18.141 -0.64 1 95.5 23 PHE B O 1
ATOM 1412 N N . GLN B 1 24 ? -2.875 -17.875 -0.939 1 95.12 24 GLN B N 1
ATOM 1413 C CA . GLN B 1 24 ? -3.203 -17.469 0.424 1 95.12 24 GLN B CA 1
ATOM 1414 C C . GLN B 1 24 ? -2.203 -16.453 0.955 1 95.12 24 GLN B C 1
ATOM 1416 O O . GLN B 1 24 ? -1.678 -16.594 2.059 1 95.12 24 GLN B O 1
ATOM 1421 N N . ASN B 1 25 ? -1.916 -15.477 0.136 1 96.25 25 ASN B N 1
ATOM 1422 C CA . ASN B 1 25 ? -0.904 -14.492 0.506 1 96.25 25 ASN B CA 1
ATOM 1423 C C . ASN B 1 25 ? -1.442 -13.484 1.522 1 96.25 25 ASN B C 1
ATOM 1425 O O . ASN B 1 25 ? -2.656 -13.367 1.699 1 96.25 25 ASN B O 1
ATOM 1429 N N . LYS B 1 26 ? -0.576 -12.82 2.168 1 97.5 26 LYS B N 1
ATOM 1430 C CA . LYS B 1 26 ? -0.942 -11.836 3.18 1 97.5 26 LYS B CA 1
ATOM 1431 C C . LYS B 1 26 ? -1.012 -10.43 2.58 1 97.5 26 LYS B C 1
ATOM 1433 O O . LYS B 1 26 ? -1.786 -9.594 3.041 1 97.5 26 LYS B O 1
ATOM 1438 N N . HIS B 1 27 ? -0.235 -10.164 1.563 1 98.56 27 HIS B N 1
ATOM 1439 C CA . HIS B 1 27 ? -0.084 -8.805 1.051 1 98.56 27 HIS B CA 1
ATOM 1440 C C . H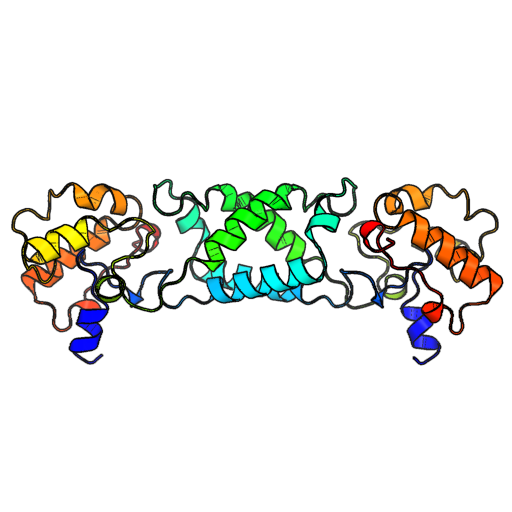IS B 1 27 ? -1.38 -8.305 0.42 1 98.56 27 HIS B C 1
ATOM 1442 O O . HIS B 1 27 ? -1.66 -7.105 0.431 1 98.56 27 HIS B O 1
ATOM 1448 N N . SER B 1 28 ? -2.223 -9.156 -0.144 1 98.25 28 SER B N 1
ATOM 1449 C CA . SER B 1 28 ? -3.461 -8.711 -0.774 1 98.25 28 SER B CA 1
ATOM 1450 C C . SER B 1 28 ? -4.426 -8.125 0.253 1 98.25 28 SER B C 1
ATOM 1452 O O . SER B 1 28 ? -5.004 -7.062 0.031 1 98.25 28 SER B O 1
ATOM 1454 N N . LYS B 1 29 ? -4.566 -8.82 1.356 1 98.44 29 LYS B N 1
ATOM 1455 C CA . LYS B 1 29 ? -5.426 -8.312 2.424 1 98.44 29 LYS B CA 1
ATOM 1456 C C . LYS B 1 29 ? -4.898 -6.984 2.969 1 98.44 29 LYS B C 1
ATOM 1458 O O . LYS B 1 29 ? -5.664 -6.047 3.186 1 98.44 29 LYS B O 1
ATOM 1463 N N . ILE B 1 30 ? -3.633 -6.883 3.197 1 98.88 30 ILE B N 1
ATOM 1464 C CA . ILE B 1 30 ? -3.02 -5.672 3.725 1 98.88 30 ILE B CA 1
ATOM 1465 C C . ILE B 1 30 ? -3.197 -4.527 2.729 1 98.88 30 ILE B C 1
ATOM 1467 O O . ILE B 1 30 ? -3.473 -3.391 3.123 1 98.88 30 ILE B O 1
ATOM 1471 N N . ALA B 1 31 ? -2.988 -4.836 1.46 1 98.88 31 ALA B N 1
ATOM 1472 C CA . ALA B 1 31 ? -3.232 -3.834 0.427 1 98.88 31 ALA B CA 1
ATOM 1473 C C . ALA B 1 31 ? -4.66 -3.297 0.512 1 98.88 31 ALA B C 1
ATOM 1475 O O . ALA B 1 31 ? -4.883 -2.09 0.391 1 98.88 31 ALA B O 1
ATOM 1476 N N . GLY B 1 32 ? -5.57 -4.184 0.677 1 98.81 32 GLY B N 1
ATOM 1477 C CA . GLY B 1 32 ? -6.953 -3.766 0.844 1 98.81 32 GLY B CA 1
ATOM 1478 C C . GLY B 1 32 ? -7.164 -2.869 2.049 1 98.81 32 GLY B C 1
ATOM 1479 O O . GLY B 1 32 ? -7.887 -1.875 1.972 1 98.81 32 GLY B O 1
ATOM 1480 N N . GLN B 1 33 ? -6.578 -3.205 3.143 1 98.88 33 GLN B N 1
ATOM 1481 C CA . GLN B 1 33 ? -6.656 -2.387 4.348 1 98.88 33 GLN B CA 1
ATOM 1482 C C . GLN B 1 33 ? -6.086 -0.994 4.105 1 98.88 33 GLN B C 1
ATOM 1484 O O . GLN B 1 33 ? -6.664 0.005 4.535 1 98.88 33 GLN B O 1
ATOM 1489 N N . LEU B 1 34 ? -5 -0.939 3.479 1 98.88 34 LEU B N 1
ATOM 1490 C CA . LEU B 1 34 ? -4.367 0.344 3.189 1 98.88 34 LEU B CA 1
ATOM 1491 C C . LEU B 1 34 ? -5.266 1.206 2.311 1 98.88 34 LEU B C 1
ATOM 1493 O O . LEU B 1 34 ? -5.469 2.389 2.594 1 98.88 34 LEU B O 1
ATOM 1497 N N . LYS B 1 35 ? -5.758 0.619 1.239 1 98.81 35 LYS B N 1
ATOM 1498 C CA . LYS B 1 35 ? -6.652 1.359 0.354 1 98.81 35 LYS B CA 1
ATOM 1499 C C . LYS B 1 35 ? -7.844 1.924 1.122 1 98.81 35 LYS B C 1
ATOM 1501 O O . LYS B 1 35 ? -8.219 3.082 0.927 1 98.81 35 LYS B O 1
ATOM 1506 N N . GLU B 1 36 ? -8.414 1.104 1.914 1 98.75 36 GLU B N 1
ATOM 1507 C CA . GLU B 1 36 ? -9.562 1.533 2.701 1 98.75 36 GLU B CA 1
ATOM 1508 C C . GLU B 1 36 ? -9.219 2.734 3.578 1 98.75 36 GLU B C 1
ATOM 1510 O O . GLU B 1 36 ? -9.961 3.719 3.611 1 98.75 36 GLU B O 1
ATOM 1515 N N . GLU B 1 37 ? -8.117 2.672 4.277 1 98.56 37 GLU B N 1
ATOM 1516 C CA . GLU B 1 37 ? -7.699 3.771 5.141 1 98.56 37 GLU B CA 1
ATOM 1517 C C . GLU B 1 37 ? -7.473 5.051 4.34 1 98.56 37 GLU B C 1
ATOM 1519 O O . GLU B 1 37 ? -7.887 6.133 4.754 1 98.56 37 GLU B O 1
ATOM 1524 N N . LEU B 1 38 ? -6.824 4.914 3.217 1 98.69 38 LEU B N 1
ATOM 1525 C CA . LEU B 1 38 ? -6.527 6.07 2.379 1 98.69 38 LEU B CA 1
ATOM 1526 C C . LEU B 1 38 ? -7.809 6.676 1.819 1 98.69 38 LEU B C 1
ATOM 1528 O O . LEU B 1 38 ? -7.93 7.898 1.723 1 98.69 38 LEU B O 1
ATOM 1532 N N . GLU B 1 39 ? -8.719 5.844 1.451 1 98.25 39 GLU B N 1
ATOM 1533 C CA . GLU B 1 39 ? -10.008 6.332 0.953 1 98.25 39 GLU B CA 1
ATOM 1534 C C . GLU B 1 39 ? -10.797 7.031 2.055 1 98.25 39 GLU B C 1
ATOM 1536 O O . GLU B 1 39 ? -11.43 8.062 1.814 1 98.25 39 GLU B O 1
ATOM 1541 N N . ASN B 1 40 ? -10.797 6.504 3.246 1 97.12 40 ASN B N 1
ATOM 1542 C CA . ASN B 1 40 ? -11.531 7.066 4.375 1 97.12 40 ASN B CA 1
ATOM 1543 C C . ASN B 1 40 ? -11.125 8.508 4.648 1 97.12 40 ASN B C 1
ATOM 1545 O O . ASN B 1 40 ? -11.953 9.32 5.066 1 97.12 40 ASN B O 1
ATOM 1549 N N . ILE B 1 41 ? -9.922 8.867 4.348 1 96.06 41 ILE B N 1
ATOM 1550 C CA . ILE B 1 41 ? -9.438 10.203 4.676 1 96.06 41 ILE B CA 1
ATOM 1551 C C . ILE B 1 41 ? -9.328 11.031 3.4 1 96.06 41 ILE B C 1
ATOM 1553 O O . ILE B 1 41 ? -8.719 12.109 3.402 1 96.06 41 ILE B O 1
ATOM 1557 N N . ASP B 1 42 ? -9.75 10.547 2.285 1 96 42 ASP B N 1
ATOM 1558 C CA . ASP B 1 42 ? -9.695 11.211 0.986 1 96 42 ASP B CA 1
ATOM 1559 C C . ASP B 1 42 ? -8.266 11.617 0.639 1 96 42 ASP B C 1
ATOM 1561 O O . ASP B 1 42 ? -8 12.781 0.316 1 96 42 ASP B O 1
ATOM 1565 N N . PHE B 1 43 ? -7.398 10.641 0.675 1 97.75 43 PHE B N 1
ATOM 1566 C CA . PHE B 1 43 ? -5.992 10.906 0.39 1 97.75 43 PHE B CA 1
ATOM 1567 C C . PHE B 1 43 ? -5.805 11.344 -1.058 1 97.75 43 PHE B C 1
ATOM 1569 O O . PHE B 1 43 ? -4.812 11.992 -1.393 1 97.75 43 PHE B O 1
ATOM 1576 N N . GLN B 1 44 ? -6.68 10.984 -1.941 1 96.5 44 GLN B N 1
ATOM 1577 C CA . GLN B 1 44 ? -6.637 11.438 -3.32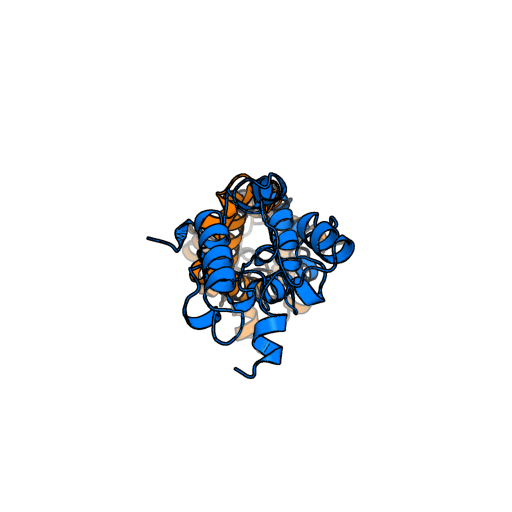6 1 96.5 44 GLN B CA 1
ATOM 1578 C C . GLN B 1 44 ? -6.625 12.961 -3.402 1 96.5 44 GLN B C 1
ATOM 1580 O O . GLN B 1 44 ? -5.852 13.547 -4.16 1 96.5 44 GLN B O 1
ATOM 1585 N N . SER B 1 45 ? -7.473 13.594 -2.648 1 95.31 45 SER B N 1
ATOM 1586 C CA . SER B 1 45 ? -7.5 15.055 -2.625 1 95.31 45 SER B CA 1
ATOM 1587 C C . SER B 1 45 ? -6.188 15.617 -2.092 1 95.31 45 SER B C 1
ATOM 1589 O O . SER B 1 45 ? -5.684 16.609 -2.611 1 95.31 45 SER B O 1
ATOM 1591 N N . TYR B 1 46 ? -5.664 14.969 -1.062 1 95.06 46 TYR B N 1
ATOM 1592 C CA . TYR B 1 46 ? -4.391 15.398 -0.501 1 95.06 46 TYR B CA 1
ATOM 1593 C C . TYR B 1 46 ? -3.273 15.281 -1.533 1 95.06 46 TYR B C 1
ATOM 1595 O O . TYR B 1 46 ? -2.523 16.234 -1.753 1 95.06 46 TYR B O 1
ATOM 1603 N N . ALA B 1 47 ? -3.244 14.156 -2.197 1 95.31 47 ALA B N 1
ATOM 1604 C CA . ALA B 1 47 ? -2.17 13.852 -3.141 1 95.31 47 ALA B CA 1
ATOM 1605 C C . ALA B 1 47 ? -2.293 14.703 -4.402 1 95.31 47 ALA B C 1
ATOM 1607 O O . ALA B 1 47 ? -1.3 14.945 -5.094 1 95.31 47 ALA B O 1
ATOM 1608 N N . SER B 1 48 ? -3.426 15.203 -4.73 1 93.62 48 SER B N 1
ATOM 1609 C CA . SER B 1 48 ? -3.664 15.922 -5.98 1 93.62 48 SER B CA 1
ATOM 1610 C C . SER B 1 48 ? -3.174 17.359 -5.891 1 93.62 48 SER B C 1
ATOM 1612 O O . SER B 1 48 ? -3.039 18.047 -6.914 1 93.62 48 SER B O 1
ATOM 1614 N N . ILE B 1 49 ? -2.941 17.797 -4.707 1 90.94 49 ILE B N 1
ATOM 1615 C CA . ILE B 1 49 ? -2.52 19.172 -4.516 1 90.94 49 ILE B CA 1
ATOM 1616 C C . ILE B 1 49 ? -1.021 19.297 -4.789 1 90.94 49 ILE B C 1
ATOM 1618 O O . ILE B 1 49 ? -0.215 18.562 -4.203 1 90.94 49 ILE B O 1
ATOM 1622 N N . LYS B 1 50 ? -0.716 20.172 -5.668 1 83.75 50 LYS B N 1
ATOM 1623 C CA . LYS B 1 50 ? 0.688 20.422 -5.977 1 83.75 50 LYS B CA 1
ATOM 1624 C C . LYS B 1 50 ? 1.292 21.422 -4.992 1 83.75 50 LYS B C 1
ATOM 1626 O O . LYS B 1 50 ? 0.892 22.594 -4.953 1 83.75 50 LYS B O 1
ATOM 1631 N N . SER B 1 51 ? 2.105 20.969 -4.152 1 82.62 51 SER B N 1
ATOM 1632 C CA . SER B 1 51 ? 2.822 21.766 -3.166 1 82.62 51 SER B CA 1
ATOM 1633 C C . SER B 1 51 ? 4.109 21.078 -2.723 1 82.62 51 SER B C 1
ATOM 1635 O O . SER B 1 51 ? 4.316 19.906 -3.01 1 82.62 51 SER B O 1
ATOM 1637 N N . PRO B 1 52 ? 4.945 21.875 -2.225 1 76.25 52 PRO B N 1
ATOM 1638 C CA . PRO B 1 52 ? 6.141 21.219 -1.692 1 76.25 52 PRO B CA 1
ATOM 1639 C C . PRO B 1 52 ? 5.816 20.156 -0.651 1 76.25 52 PRO B C 1
ATOM 1641 O O . PRO B 1 52 ? 6.559 19.172 -0.51 1 76.25 52 PRO B O 1
ATOM 1644 N N . PHE B 1 53 ? 4.68 20.469 0.014 1 77.5 53 PHE B N 1
ATOM 1645 C CA . PHE B 1 53 ? 4.191 19.453 0.945 1 77.5 53 PHE B CA 1
ATOM 1646 C C . PHE B 1 53 ? 3.467 18.344 0.202 1 77.5 53 PHE B C 1
ATOM 1648 O O . PHE B 1 53 ? 2.541 18.594 -0.572 1 77.5 53 PHE B O 1
ATOM 1655 N N . GLY B 1 54 ? 4.117 17.172 0.128 1 80.62 54 GLY B N 1
ATOM 1656 C CA . GLY B 1 54 ? 3.477 16.031 -0.507 1 80.62 54 GLY B CA 1
ATOM 1657 C C . GLY B 1 54 ? 4.047 15.719 -1.876 1 80.62 54 GLY B C 1
ATOM 1658 O O . GLY B 1 54 ? 3.438 14.977 -2.65 1 80.62 54 GLY B O 1
ATOM 1659 N N . SER B 1 55 ? 5.105 16.391 -2.264 1 85.31 55 SER B N 1
ATOM 1660 C CA . SER B 1 55 ? 5.723 16.141 -3.564 1 85.31 55 SER B CA 1
ATOM 1661 C C . SER B 1 55 ? 6.023 14.664 -3.768 1 85.31 55 SER B C 1
ATOM 1663 O O . SER B 1 55 ? 6.082 14.188 -4.902 1 85.31 55 SER B O 1
ATOM 1665 N N . GLU B 1 56 ? 6.051 14.016 -2.709 1 88 56 GLU B N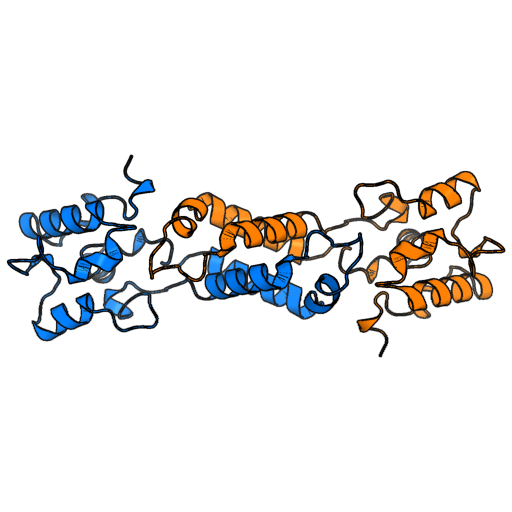 1
ATOM 1666 C CA . GLU B 1 56 ? 6.359 12.586 -2.74 1 88 56 GLU B CA 1
ATOM 1667 C C . GLU B 1 56 ? 5.156 11.773 -3.205 1 88 56 GLU B C 1
ATOM 1669 O O . GLU B 1 56 ? 5.281 10.578 -3.482 1 88 56 GLU B O 1
ATOM 1674 N N . PHE B 1 57 ? 4.02 12.453 -3.373 1 95.5 57 PHE B N 1
ATOM 1675 C CA . PHE B 1 57 ? 2.801 11.727 -3.701 1 95.5 57 PHE B CA 1
ATOM 1676 C C . PHE B 1 57 ? 2.342 12.047 -5.117 1 95.5 57 PHE B C 1
ATOM 1678 O O . PHE B 1 57 ? 1.19 11.789 -5.477 1 95.5 57 PHE B O 1
ATOM 1685 N N . GLN B 1 58 ? 3.299 12.531 -5.863 1 91.62 58 GLN B N 1
ATOM 1686 C CA . GLN B 1 58 ? 2.998 12.922 -7.234 1 91.62 58 GLN B CA 1
ATOM 1687 C C . GLN B 1 58 ? 2.561 11.727 -8.07 1 91.62 58 GLN B C 1
ATOM 1689 O O . GLN B 1 58 ? 1.775 11.867 -9.008 1 91.62 58 GLN B O 1
ATOM 1694 N N . GLN B 1 59 ? 3.004 10.602 -7.73 1 95.12 59 GLN B N 1
ATOM 1695 C CA . GLN B 1 59 ? 2.672 9.391 -8.484 1 95.12 59 GLN B CA 1
ATOM 1696 C C . GLN B 1 59 ? 1.595 8.578 -7.77 1 95.12 59 GLN B C 1
ATOM 1698 O O . GLN B 1 59 ? 1.606 7.348 -7.816 1 95.12 59 GLN B O 1
ATOM 1703 N N . TYR B 1 60 ? 0.727 9.234 -7.168 1 97.69 60 TYR B N 1
ATOM 1704 C CA . TYR B 1 60 ? -0.294 8.57 -6.359 1 97.69 60 TYR B CA 1
ATOM 1705 C C . TYR B 1 60 ? -1.21 7.719 -7.23 1 97.69 60 TYR B C 1
ATOM 1707 O O . TYR B 1 60 ? -1.637 6.637 -6.82 1 97.69 60 TYR B O 1
ATOM 1715 N N . ASP B 1 61 ? -1.483 8.125 -8.461 1 96.56 61 ASP B N 1
ATOM 1716 C CA . ASP B 1 61 ? -2.336 7.332 -9.344 1 96.56 61 ASP B CA 1
ATOM 1717 C C . ASP B 1 61 ? -1.671 6.008 -9.703 1 96.56 61 ASP B C 1
ATOM 1719 O O . ASP B 1 61 ? -2.324 4.961 -9.711 1 96.56 61 ASP B O 1
ATOM 1723 N N . ALA B 1 62 ? -0.454 6.102 -10.055 1 96.75 62 ALA B N 1
ATOM 1724 C CA . ALA B 1 62 ? 0.297 4.883 -10.328 1 96.75 62 ALA B CA 1
ATOM 1725 C C . ALA B 1 62 ? 0.326 3.967 -9.109 1 96.75 62 ALA B C 1
ATOM 1727 O O . ALA B 1 62 ? 0.179 2.748 -9.234 1 96.75 62 ALA B O 1
ATOM 1728 N N . PHE B 1 63 ? 0.496 4.57 -7.957 1 98.5 63 PHE B N 1
ATOM 1729 C CA . PHE B 1 63 ? 0.462 3.832 -6.699 1 98.5 63 PHE B CA 1
ATOM 1730 C C . PHE B 1 63 ? -0.866 3.104 -6.531 1 98.5 63 PHE B C 1
ATOM 1732 O O . PHE B 1 63 ? -0.891 1.912 -6.219 1 98.5 63 PHE B O 1
ATOM 1739 N N . LEU B 1 64 ? -1.917 3.775 -6.809 1 98.06 64 LEU B N 1
ATOM 1740 C CA . LEU B 1 64 ? -3.236 3.176 -6.645 1 98.06 64 LEU B CA 1
ATOM 1741 C C . LEU B 1 64 ? -3.43 2.016 -7.617 1 98.06 64 LEU B C 1
ATOM 1743 O O . LEU B 1 64 ? -4.043 1.003 -7.266 1 98.06 64 LEU B O 1
ATOM 1747 N N . THR B 1 65 ? -2.922 2.176 -8.773 1 97.5 65 THR B N 1
ATOM 1748 C CA . THR B 1 65 ? -3.031 1.114 -9.766 1 97.5 65 THR B CA 1
ATOM 1749 C C . THR B 1 65 ? -2.359 -0.162 -9.273 1 97.5 65 THR B C 1
ATOM 1751 O O . THR B 1 65 ? -2.953 -1.241 -9.32 1 97.5 65 THR B O 1
ATOM 1754 N N . VAL B 1 66 ? -1.228 -0.032 -8.812 1 98.31 66 VAL B N 1
ATOM 1755 C CA . VAL B 1 66 ? -0.484 -1.187 -8.32 1 98.31 66 VAL B CA 1
ATOM 1756 C C . VAL B 1 66 ? -1.142 -1.72 -7.051 1 98.31 66 VAL B C 1
ATOM 1758 O O . VAL B 1 66 ? -1.263 -2.934 -6.867 1 98.31 66 VAL B O 1
ATOM 1761 N N . LEU B 1 67 ? -1.548 -0.802 -6.156 1 98.75 67 LEU B N 1
ATOM 1762 C CA . LEU B 1 67 ? -2.213 -1.203 -4.922 1 98.75 67 LEU B CA 1
ATOM 1763 C C . LEU B 1 67 ? -3.451 -2.041 -5.219 1 98.75 67 LEU B C 1
ATOM 1765 O O . LEU B 1 67 ? -3.666 -3.084 -4.594 1 98.75 67 LEU B O 1
ATOM 1769 N N . GLU B 1 68 ? -4.219 -1.635 -6.133 1 97.94 68 GLU B N 1
ATOM 1770 C CA . GLU B 1 68 ? -5.43 -2.359 -6.504 1 97.94 68 GLU B CA 1
ATOM 1771 C C . GLU B 1 68 ? -5.094 -3.711 -7.129 1 97.94 68 GLU B C 1
ATOM 1773 O O . GLU B 1 68 ? -5.785 -4.703 -6.887 1 97.94 68 GLU B O 1
ATOM 1778 N N . ALA B 1 69 ? -4.098 -3.711 -7.957 1 96.94 69 ALA B N 1
ATOM 1779 C CA . ALA B 1 69 ? -3.648 -4.984 -8.516 1 96.94 69 ALA B CA 1
ATOM 1780 C C . ALA B 1 69 ? -3.238 -5.953 -7.406 1 96.94 69 ALA B C 1
ATOM 1782 O O . ALA B 1 69 ? -3.547 -7.145 -7.473 1 96.94 69 ALA B O 1
ATOM 1783 N N . LEU B 1 70 ? -2.543 -5.441 -6.391 1 98.12 70 LEU B N 1
ATOM 1784 C CA . LEU B 1 70 ? -2.127 -6.273 -5.266 1 98.12 70 LEU B CA 1
ATOM 1785 C C . LEU B 1 70 ? -3.336 -6.828 -4.523 1 98.12 70 LEU B C 1
ATOM 1787 O O . LEU B 1 70 ? -3.316 -7.973 -4.062 1 98.12 70 LEU B O 1
ATOM 1791 N N . MET B 1 71 ? -4.371 -6.055 -4.375 1 97.38 71 MET B N 1
ATOM 1792 C CA . MET B 1 71 ? -5.594 -6.473 -3.695 1 97.38 71 MET B CA 1
ATOM 1793 C C . MET B 1 71 ? -6.195 -7.703 -4.367 1 97.38 71 MET B C 1
ATOM 1795 O O . MET B 1 71 ? -6.836 -8.523 -3.707 1 97.38 71 MET B O 1
ATOM 1799 N N . ASN B 1 72 ? -5.934 -7.781 -5.605 1 93.5 72 ASN B N 1
ATOM 1800 C CA . ASN B 1 72 ? -6.559 -8.844 -6.391 1 93.5 72 ASN B CA 1
ATOM 1801 C C . ASN B 1 72 ? -5.559 -9.938 -6.746 1 93.5 72 ASN B C 1
ATOM 1803 O O . ASN B 1 72 ? -5.824 -10.766 -7.621 1 93.5 72 ASN B O 1
ATOM 1807 N N . HIS B 1 73 ? -4.508 -10.031 -6.109 1 93.5 73 HIS B N 1
ATOM 1808 C CA . HIS B 1 73 ? -3.383 -10.898 -6.445 1 93.5 73 HIS B CA 1
ATOM 1809 C C . HIS B 1 73 ? -3.461 -12.219 -5.691 1 93.5 73 HIS B C 1
ATOM 1811 O O . HIS B 1 73 ? -2.559 -13.055 -5.797 1 93.5 73 HIS B O 1
ATOM 1817 N N . SER B 1 74 ? -4.543 -12.508 -5.016 1 93.5 74 SER B N 1
ATOM 1818 C CA . 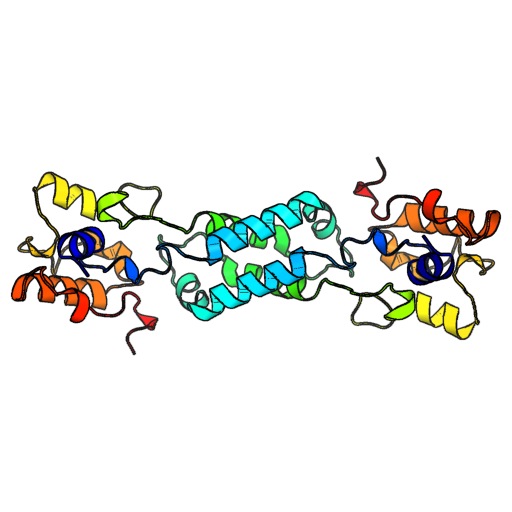SER B 1 74 ? -4.586 -13.664 -4.129 1 93.5 74 SER B CA 1
ATOM 1819 C C . SER B 1 74 ? -5.434 -14.789 -4.723 1 93.5 74 SER B C 1
ATOM 1821 O O . SER B 1 74 ? -6.402 -14.523 -5.438 1 93.5 74 SER B O 1
ATOM 1823 N N . CYS B 1 75 ? -4.992 -15.977 -4.422 1 92.56 75 CYS B N 1
ATOM 1824 C CA . CYS B 1 75 ? -5.789 -17.188 -4.637 1 92.56 75 CYS B CA 1
ATOM 1825 C C . CYS B 1 75 ? -5.965 -17.953 -3.336 1 92.56 75 CYS B C 1
ATOM 1827 O O . CYS B 1 75 ? -5.039 -18.047 -2.527 1 92.56 75 CYS B O 1
ATOM 1829 N N . SER B 1 76 ? -7.156 -18.469 -3.119 1 92.31 76 SER B N 1
ATOM 1830 C CA . SER B 1 76 ? -7.426 -19.234 -1.9 1 92.31 76 SER B CA 1
ATOM 1831 C C . SER B 1 76 ? -7.223 -20.719 -2.121 1 92.31 76 SER B C 1
ATOM 1833 O O . SER B 1 76 ? -7.023 -21.469 -1.164 1 92.31 76 SER B O 1
ATOM 1835 N N . GLU B 1 77 ? -7.406 -21.062 -3.389 1 92.62 77 GLU B N 1
ATOM 1836 C CA . GLU B 1 77 ? -7.246 -22.469 -3.764 1 92.62 77 GLU B CA 1
ATOM 1837 C C . GLU B 1 77 ? -6.25 -22.625 -4.91 1 92.62 77 GLU B C 1
ATOM 1839 O O . GLU B 1 77 ? -5.949 -21.656 -5.609 1 92.62 77 GLU B O 1
ATOM 1844 N N . GLY B 1 78 ? -5.699 -23.844 -5.066 1 93.25 78 GLY B N 1
ATOM 1845 C CA . GLY B 1 78 ? -4.793 -24.109 -6.172 1 93.25 78 GLY B CA 1
ATOM 1846 C C . GLY B 1 78 ? -5.453 -23.984 -7.531 1 93.25 78 GLY B C 1
ATOM 1847 O O . GLY B 1 78 ? -6.68 -24.031 -7.637 1 93.25 78 GLY B O 1
ATOM 1848 N N . CYS B 1 79 ? -4.656 -23.875 -8.5 1 93.19 79 CYS B N 1
ATOM 1849 C CA . CYS B 1 79 ? -5.117 -23.672 -9.867 1 93.19 79 CYS B CA 1
ATOM 1850 C C . CYS B 1 79 ? -6.051 -24.797 -10.305 1 93.19 79 CYS B C 1
ATOM 1852 O O . CYS B 1 79 ? -6.996 -24.562 -11.055 1 93.19 79 CYS B O 1
ATOM 1854 N N . ARG B 1 80 ? -5.727 -25.953 -9.867 1 91.94 80 ARG B N 1
ATOM 1855 C CA . ARG B 1 80 ? -6.547 -27.109 -10.234 1 91.94 80 ARG B CA 1
ATOM 1856 C C . ARG B 1 80 ? -7.996 -26.906 -9.812 1 91.94 80 ARG B C 1
ATOM 1858 O O . ARG B 1 80 ? -8.922 -27.234 -10.562 1 91.94 80 ARG B O 1
ATOM 1865 N N . THR B 1 81 ? -8.125 -26.344 -8.695 1 90.44 81 THR B N 1
ATOM 1866 C CA . THR B 1 81 ? -9.453 -26.156 -8.117 1 90.44 81 THR B CA 1
ATOM 1867 C C . THR B 1 81 ? -10.07 -24.844 -8.586 1 90.44 81 THR B C 1
ATOM 1869 O O . THR B 1 81 ? -11.258 -24.797 -8.922 1 90.44 81 THR B O 1
ATOM 1872 N N . SER B 1 82 ? -9.32 -23.812 -8.727 1 89.19 82 SER B N 1
ATOM 1873 C CA . SER B 1 82 ? -9.828 -22.469 -9 1 89.19 82 SER B CA 1
ATOM 1874 C C . SER B 1 82 ? -9.961 -22.219 -10.5 1 89.19 82 SER B C 1
ATOM 1876 O O . SER B 1 82 ? -10.609 -21.266 -10.922 1 89.19 82 SER B O 1
ATOM 1878 N N . GLY B 1 83 ? -9.336 -23 -11.289 1 86.5 83 GLY B N 1
ATOM 1879 C CA . GLY B 1 83 ? -9.367 -22.797 -12.727 1 86.5 83 GLY B CA 1
ATOM 1880 C C . GLY B 1 83 ? -8.32 -21.828 -13.219 1 86.5 83 GLY B C 1
ATOM 1881 O O . GLY B 1 83 ? -8.477 -21.219 -14.289 1 86.5 83 GLY B O 1
ATOM 1882 N N . GLY B 1 84 ? -7.273 -21.594 -12.336 1 83.69 84 GLY B N 1
ATOM 1883 C CA . GLY B 1 84 ? -6.188 -20.734 -12.766 1 83.69 84 GLY B CA 1
ATOM 1884 C C . GLY B 1 84 ? -6.109 -19.438 -11.992 1 83.69 84 GLY B C 1
ATOM 1885 O O . GLY B 1 84 ? -6.938 -19.188 -11.109 1 83.69 84 GLY B O 1
ATOM 1886 N N . CYS B 1 85 ? -4.984 -18.625 -12.18 1 73.69 85 CYS B N 1
ATOM 1887 C CA . CYS B 1 85 ? -4.73 -17.406 -11.422 1 73.69 85 CYS B CA 1
ATOM 1888 C C . CYS B 1 85 ? -5.039 -16.172 -12.258 1 73.69 85 CYS B C 1
ATOM 1890 O O . CYS B 1 85 ? -4.988 -15.055 -11.758 1 73.69 85 CYS B O 1
ATOM 1892 N N . GLY B 1 86 ? -5.43 -16.266 -13.438 1 65.75 86 GLY B N 1
ATOM 1893 C CA . GLY B 1 86 ? -5.633 -15.094 -14.273 1 65.75 86 GLY B CA 1
ATOM 1894 C C . GLY B 1 86 ? -7.074 -14.922 -14.719 1 65.75 86 GLY B C 1
ATOM 1895 O O . GLY B 1 86 ? -7.953 -15.672 -14.289 1 65.75 86 GLY B O 1
ATOM 1896 N N . ALA B 1 87 ? -7.309 -13.719 -15.297 1 61.25 87 ALA B N 1
ATOM 1897 C CA . ALA B 1 87 ? -8.625 -13.352 -15.82 1 61.25 87 ALA B CA 1
ATOM 1898 C C . ALA B 1 87 ? -9.023 -14.242 -16.984 1 61.25 87 ALA B C 1
ATOM 1900 O O . ALA B 1 87 ? -10.203 -14.531 -17.188 1 61.25 87 ALA B O 1
ATOM 1901 N N . ALA B 1 88 ? -8.023 -14.672 -17.703 1 69.25 88 ALA B N 1
ATOM 1902 C CA . ALA B 1 88 ? -8.344 -15.484 -18.875 1 69.25 88 ALA B CA 1
ATOM 1903 C C . ALA B 1 88 ? -8.234 -16.969 -18.547 1 69.25 88 ALA B C 1
ATOM 1905 O O . ALA B 1 88 ? -7.441 -17.375 -17.703 1 69.25 88 ALA B O 1
ATOM 1906 N N . PRO B 1 89 ? -9.086 -17.672 -19.219 1 84.06 89 PRO B N 1
ATOM 1907 C CA . PRO B 1 89 ? -8.977 -19.125 -19.031 1 84.06 89 PRO B CA 1
ATOM 1908 C C . PRO B 1 89 ? -7.594 -19.656 -19.391 1 84.06 89 PRO B C 1
ATOM 1910 O O . PRO B 1 89 ? -7.02 -19.266 -20.406 1 84.06 89 PRO B O 1
ATOM 1913 N N . CYS B 1 90 ? -7.055 -20.375 -18.578 1 91.44 90 CYS B N 1
ATOM 1914 C CA . CYS B 1 90 ? -5.73 -20.969 -18.781 1 91.44 90 CYS B CA 1
ATOM 1915 C C . CYS B 1 90 ? -5.773 -22.062 -19.828 1 91.44 90 CYS B C 1
ATOM 1917 O O . CYS B 1 90 ? -6.473 -23.062 -19.656 1 91.44 90 CYS B O 1
ATOM 1919 N N . GLN B 1 91 ? -4.98 -21.938 -20.859 1 92.62 91 GLN B N 1
ATOM 1920 C CA . GLN B 1 91 ? -4.965 -22.875 -21.969 1 92.62 91 GLN B CA 1
ATOM 1921 C C . GLN B 1 91 ? -4.461 -24.25 -21.516 1 92.62 91 GLN B C 1
ATOM 1923 O O . GLN B 1 91 ? -4.875 -25.281 -22.062 1 92.62 91 GLN B O 1
ATOM 1928 N N . ILE B 1 92 ? -3.658 -24.266 -20.562 1 95.88 92 ILE B N 1
ATOM 1929 C CA . ILE B 1 92 ? -3.105 -25.516 -20.062 1 95.88 92 ILE B CA 1
ATOM 1930 C C . ILE B 1 92 ? -4.195 -26.297 -19.344 1 95.88 92 ILE B C 1
ATOM 1932 O O . ILE B 1 92 ? -4.359 -27.5 -19.578 1 95.88 92 ILE B O 1
ATOM 1936 N N . ILE B 1 93 ? -4.926 -25.641 -18.531 1 95.62 93 ILE B N 1
ATOM 1937 C CA . ILE B 1 93 ? -6.027 -26.297 -17.828 1 95.62 93 ILE B CA 1
ATOM 1938 C C . ILE B 1 93 ? -7.035 -26.844 -18.844 1 95.62 93 ILE B C 1
ATOM 1940 O O . ILE B 1 93 ? -7.449 -28 -18.75 1 95.62 93 ILE B O 1
ATOM 1944 N N . GLN B 1 94 ? -7.367 -26.016 -19.75 1 95.19 94 GLN B N 1
ATOM 1945 C CA . GLN B 1 94 ? -8.336 -26.406 -20.781 1 95.19 94 GLN B CA 1
ATOM 1946 C C . GLN B 1 94 ? -7.863 -27.641 -21.531 1 95.19 94 GLN B C 1
ATOM 1948 O O . GLN B 1 94 ? -8.641 -28.578 -21.766 1 95.19 94 GLN B O 1
ATOM 1953 N N . CYS B 1 95 ? -6.676 -27.672 -21.969 1 97.44 95 CYS B N 1
ATOM 1954 C CA . CYS B 1 95 ? -6.105 -28.781 -22.703 1 97.44 95 CYS B CA 1
ATOM 1955 C C . CYS B 1 95 ? -6.176 -30.078 -21.891 1 97.44 95 CYS B C 1
ATOM 1957 O O . CYS B 1 95 ? -6.605 -31.109 -22.406 1 97.44 95 CYS B O 1
ATOM 1959 N N . CYS B 1 96 ? -5.746 -30.016 -20.641 1 97.5 96 CYS B N 1
ATOM 1960 C CA . CYS B 1 96 ? -5.773 -31.188 -19.781 1 97.5 96 CYS B CA 1
ATOM 1961 C C . CYS B 1 96 ? -7.199 -31.688 -19.578 1 97.5 96 CYS B C 1
ATOM 1963 O O . CYS B 1 96 ? -7.453 -32.875 -19.609 1 97.5 96 CYS B O 1
ATOM 1965 N N . MET B 1 97 ? -8.086 -30.797 -19.391 1 95.69 97 MET B N 1
ATOM 1966 C CA . MET B 1 97 ? -9.484 -31.172 -19.203 1 95.69 97 MET B CA 1
ATOM 1967 C C . MET B 1 97 ? -10.031 -31.859 -20.453 1 95.69 97 MET B C 1
ATOM 1969 O O . MET B 1 97 ? -10.703 -32.875 -20.359 1 95.69 97 MET B O 1
ATOM 1973 N N . GLU B 1 98 ? -9.758 -31.297 -21.562 1 97.19 98 GLU B N 1
ATOM 1974 C CA . GLU B 1 98 ? -10.227 -31.828 -22.844 1 97.19 98 GLU B CA 1
ATOM 1975 C C . GLU B 1 98 ? -9.68 -33.219 -23.094 1 97.19 98 GLU B C 1
ATOM 1977 O O . GLU B 1 98 ? -10.383 -34.094 -23.625 1 97.19 98 GLU B O 1
ATOM 1982 N N . LYS B 1 99 ? -8.531 -33.5 -22.703 1 98.06 99 LYS B N 1
ATOM 1983 C CA . LYS B 1 99 ? -7.863 -34.75 -22.984 1 98.06 99 LYS B CA 1
ATOM 1984 C C . LYS B 1 99 ? -7.988 -35.719 -21.797 1 98.06 99 LYS B C 1
ATOM 1986 O O . LYS B 1 99 ? -7.477 -36.844 -21.844 1 98.06 99 LYS B O 1
ATOM 1991 N N . SER B 1 100 ? -8.57 -35.188 -20.703 1 97.81 100 SER B N 1
ATOM 1992 C CA . SER B 1 100 ? -8.773 -35.969 -19.484 1 97.81 100 SER B CA 1
ATOM 1993 C C . SER B 1 100 ? -7.445 -36.375 -18.875 1 97.81 100 SER B C 1
ATOM 1995 O O . SER B 1 100 ? -7.27 -37.531 -18.484 1 97.81 100 SER B O 1
ATOM 1997 N N . TYR B 1 101 ? -6.496 -35.438 -18.938 1 97.88 101 TYR B N 1
ATOM 1998 C CA . TYR B 1 101 ? -5.223 -35.656 -18.25 1 97.88 101 TYR B CA 1
ATOM 1999 C C . TYR B 1 101 ? -5.312 -35.188 -16.797 1 97.88 101 TYR B C 1
ATOM 2001 O O . TYR B 1 101 ? -5.957 -34.156 -16.5 1 97.88 101 TYR B O 1
ATOM 2009 N N . GLU B 1 102 ? -4.629 -35.906 -15.945 1 96.81 102 GLU B N 1
ATOM 2010 C CA . GLU B 1 102 ? -4.461 -35.406 -14.578 1 96.81 102 GLU B CA 1
ATOM 2011 C C . GLU B 1 102 ? -3.51 -34.219 -14.531 1 96.81 102 GLU B C 1
ATOM 2013 O O . GLU B 1 102 ? -3.596 -33.375 -13.625 1 96.81 102 GLU B O 1
ATOM 2018 N N . GLY B 1 103 ? -2.621 -34.156 -15.492 1 98 103 GLY B N 1
ATOM 2019 C CA . GLY B 1 103 ? -1.666 -33.094 -15.68 1 98 103 GLY B CA 1
ATOM 2020 C C . GLY B 1 103 ? -0.811 -33.25 -16.922 1 98 103 GLY B C 1
ATOM 2021 O O . GLY B 1 103 ? -0.848 -34.281 -17.578 1 98 103 GLY B O 1
ATOM 2022 N N . CYS B 1 104 ? -0.048 -32.312 -17.203 1 98.69 104 CYS B N 1
ATOM 2023 C CA . CYS B 1 104 ? 0.75 -32.281 -18.422 1 98.69 104 CYS B CA 1
ATOM 2024 C C . CYS B 1 104 ? 1.79 -33.375 -18.422 1 98.69 104 CYS B C 1
ATOM 2026 O O . CYS B 1 104 ? 2.281 -33.781 -19.484 1 98.69 104 CYS B O 1
ATOM 2028 N N . TRP B 1 105 ? 2.082 -33.906 -17.281 1 98.44 105 TRP B N 1
ATOM 2029 C CA . TRP B 1 105 ? 3.064 -35 -17.203 1 98.44 105 TRP B CA 1
ATOM 2030 C C . TRP B 1 105 ? 2.564 -36.219 -17.938 1 98.44 105 TRP B C 1
ATOM 2032 O O . TRP B 1 105 ? 3.34 -37.156 -18.234 1 98.44 105 TRP B O 1
ATOM 2042 N N . GLU B 1 106 ? 1.341 -36.312 -18.266 1 98.38 106 GLU B N 1
ATOM 2043 C CA . GLU B 1 106 ? 0.779 -37.438 -19 1 98.38 106 GLU B CA 1
ATOM 2044 C C . GLU B 1 106 ? 0.939 -37.25 -20.516 1 98.38 106 GLU B C 1
ATOM 2046 O O . GLU B 1 106 ? 0.761 -38.219 -21.281 1 98.38 106 GLU B O 1
ATOM 2051 N N . CYS B 1 107 ? 1.186 -36.062 -20.891 1 98.5 107 CYS B N 1
ATOM 2052 C CA . CYS B 1 107 ? 1.309 -35.719 -22.312 1 98.5 107 CYS B CA 1
ATOM 2053 C C . CYS B 1 107 ? 2.65 -36.188 -22.859 1 98.5 107 CYS B C 1
ATOM 2055 O O . CYS B 1 107 ? 3.699 -35.906 -22.266 1 98.5 107 CYS B O 1
ATOM 2057 N N . GLY B 1 108 ? 2.623 -36.781 -23.984 1 97.62 108 GLY B N 1
ATOM 2058 C CA . GLY B 1 108 ? 3.83 -37.312 -24.594 1 97.62 108 GLY B CA 1
ATOM 2059 C C . GLY B 1 108 ? 4.719 -36.219 -25.188 1 97.62 108 GLY B C 1
ATOM 2060 O O . GLY B 1 108 ? 5.891 -36.469 -25.484 1 97.62 108 GLY B O 1
ATOM 2061 N N . THR B 1 109 ? 4.227 -35.031 -25.359 1 97.44 109 THR B N 1
ATOM 2062 C CA . THR B 1 109 ? 4.992 -34 -26.016 1 97.44 109 THR B CA 1
ATOM 2063 C C . THR B 1 109 ? 5.062 -32.75 -25.125 1 97.44 109 THR B C 1
ATOM 2065 O O . THR B 1 109 ? 5.125 -31.625 -25.641 1 97.44 109 THR B O 1
ATOM 2068 N N . PHE B 1 110 ? 4.969 -32.906 -23.812 1 98.12 110 PHE B N 1
ATOM 2069 C CA . PHE B 1 110 ? 4.91 -31.734 -22.953 1 98.12 110 PHE B CA 1
ATOM 2070 C C . PHE B 1 110 ? 6.23 -30.969 -23 1 98.12 110 PHE B C 1
ATOM 2072 O O . PHE B 1 110 ? 6.262 -29.75 -22.781 1 98.12 110 PHE B O 1
ATOM 2079 N N . GLU B 1 111 ? 7.328 -31.562 -23.359 1 96.81 111 GLU B N 1
ATOM 2080 C CA . GLU B 1 111 ? 8.641 -30.938 -23.328 1 96.81 111 GLU B CA 1
ATOM 2081 C C . GLU B 1 111 ? 8.766 -29.859 -24.406 1 96.81 111 GLU B C 1
ATOM 2083 O O . GLU B 1 111 ? 9.609 -28.969 -24.312 1 96.81 111 GLU B O 1
ATOM 2088 N N . THR B 1 112 ? 7.957 -29.938 -25.453 1 96.44 112 THR B N 1
ATOM 2089 C CA . THR B 1 112 ? 8.023 -29 -26.547 1 96.44 112 THR B CA 1
ATOM 2090 C C . THR B 1 112 ? 6.734 -28.188 -26.656 1 96.44 112 THR B C 1
ATOM 2092 O O . THR B 1 112 ? 6.492 -27.516 -27.656 1 96.44 112 THR B O 1
ATOM 2095 N N . CYS B 1 113 ? 5.934 -28.25 -25.703 1 97.31 113 CYS B N 1
ATOM 2096 C CA . CYS B 1 113 ? 4.613 -27.641 -25.766 1 97.31 113 CYS B CA 1
ATOM 2097 C C . CYS B 1 113 ? 4.719 -26.125 -25.734 1 97.31 113 CYS B C 1
ATOM 2099 O O . CYS B 1 113 ? 5.324 -25.547 -24.828 1 97.31 113 CYS B O 1
ATOM 2101 N N . GLU B 1 114 ? 4.055 -25.422 -26.562 1 96.38 114 GLU B N 1
ATOM 2102 C CA . GLU B 1 114 ? 4.086 -23.969 -26.688 1 96.38 114 GLU B CA 1
ATOM 2103 C C . GLU B 1 114 ? 3.242 -23.297 -25.609 1 96.38 114 GLU B C 1
ATOM 2105 O O . GLU B 1 114 ? 3.412 -22.109 -25.344 1 96.38 114 GLU B O 1
ATOM 2110 N N . LYS B 1 115 ? 2.342 -23.969 -25 1 94.88 115 LYS B N 1
ATOM 2111 C CA . LYS B 1 115 ? 1.446 -23.391 -24.016 1 94.88 115 LYS B CA 1
ATOM 2112 C C . LYS B 1 115 ? 2.215 -22.953 -22.766 1 94.88 115 LYS B C 1
ATOM 2114 O O . LYS B 1 115 ? 1.717 -22.172 -21.969 1 94.88 115 LYS B O 1
ATOM 2119 N N . PHE B 1 116 ? 3.49 -23.453 -22.641 1 95.19 116 PHE B N 1
ATOM 2120 C CA . PHE B 1 116 ? 4.301 -23.094 -21.484 1 95.19 116 PHE B CA 1
ATOM 2121 C C . PHE B 1 116 ? 5.012 -21.766 -21.719 1 95.19 116 PHE B C 1
ATOM 2123 O O . PHE B 1 116 ? 5.645 -21.219 -20.812 1 95.19 116 PHE B O 1
ATOM 2130 N N . GLU B 1 117 ? 4.895 -21.172 -22.875 1 93.12 117 GLU B N 1
ATOM 2131 C CA . GLU B 1 117 ? 5.641 -19.969 -23.234 1 93.12 117 GLU B CA 1
ATOM 2132 C C . GLU B 1 117 ? 5.332 -18.828 -22.266 1 93.12 117 GLU B C 1
ATOM 2134 O O . GLU B 1 117 ? 6.234 -18.094 -21.859 1 93.12 117 GLU B O 1
ATOM 2139 N N . ALA B 1 118 ? 4.133 -18.734 -21.828 1 88.75 118 ALA B N 1
ATOM 2140 C CA . ALA B 1 118 ? 3.717 -17.656 -20.953 1 88.75 118 ALA B CA 1
ATOM 2141 C C . ALA B 1 118 ? 4.289 -17.828 -19.547 1 88.75 118 ALA B C 1
ATOM 2143 O O . ALA B 1 118 ? 4.402 -16.875 -18.781 1 88.75 118 ALA B O 1
ATOM 2144 N N . LEU B 1 119 ? 4.691 -19.062 -19.172 1 92.44 119 LEU B N 1
ATOM 2145 C CA . LEU B 1 119 ? 5.188 -19.359 -17.828 1 92.44 119 LEU B CA 1
ATOM 2146 C C . LEU B 1 119 ? 6.703 -19.203 -17.766 1 92.44 119 LEU B C 1
ATOM 2148 O O . LEU B 1 119 ? 7.266 -19 -16.688 1 92.44 119 LEU B O 1
ATOM 2152 N N . LYS B 1 120 ? 7.359 -19.219 -18.891 1 93.62 120 LYS B N 1
ATOM 2153 C CA . LYS B 1 120 ? 8.812 -19.312 -18.969 1 93.62 120 LYS B CA 1
ATOM 2154 C C . LYS B 1 120 ? 9.477 -18.125 -18.281 1 93.62 120 LYS B C 1
ATOM 2156 O O . LYS B 1 120 ? 10.477 -18.281 -17.578 1 93.62 120 LYS B O 1
ATOM 2161 N N . PRO B 1 121 ? 8.953 -16.969 -18.438 1 93.19 121 PRO B N 1
ATOM 2162 C CA . PRO B 1 121 ? 9.648 -15.836 -17.828 1 93.19 121 PRO B CA 1
ATOM 2163 C C . PRO B 1 121 ? 9.758 -15.953 -16.312 1 93.19 121 PRO B C 1
ATOM 2165 O O . PRO B 1 121 ? 10.688 -15.398 -15.719 1 93.19 121 PRO B O 1
ATOM 2168 N N . ARG B 1 122 ? 8.906 -16.781 -15.672 1 92.81 122 ARG B N 1
ATOM 2169 C CA . ARG B 1 122 ? 8.914 -16.812 -14.211 1 92.81 122 ARG B CA 1
ATOM 2170 C C . ARG B 1 122 ? 9.195 -18.219 -13.695 1 92.81 122 ARG B C 1
ATOM 2172 O O . ARG B 1 122 ? 9.75 -18.391 -12.609 1 92.81 122 ARG B O 1
ATOM 2179 N N . CYS B 1 123 ? 8.906 -19.25 -14.469 1 94.62 123 CYS B N 1
ATOM 2180 C CA . CYS B 1 123 ? 8.844 -20.578 -13.867 1 94.62 123 CYS B CA 1
ATOM 2181 C C . CYS B 1 123 ? 9.438 -21.625 -14.805 1 94.62 123 CYS B C 1
ATOM 2183 O O . CYS B 1 123 ? 9.117 -22.812 -14.695 1 94.62 123 CYS B O 1
ATOM 2185 N N . GLU B 1 124 ? 10.258 -21.312 -15.688 1 92.25 124 GLU B N 1
ATOM 2186 C CA . GLU B 1 124 ? 10.695 -22.203 -16.766 1 92.25 124 GLU B CA 1
ATOM 2187 C C . GLU B 1 124 ? 11.258 -23.5 -16.219 1 92.25 124 GLU B C 1
ATOM 2189 O O . GLU B 1 124 ? 10.68 -24.578 -16.438 1 92.25 124 GLU B O 1
ATOM 2194 N N . ALA B 1 125 ? 12.281 -23.453 -15.461 1 94.19 125 ALA B N 1
ATOM 2195 C CA . ALA B 1 125 ? 12.977 -24.656 -15 1 94.19 125 ALA B CA 1
ATOM 2196 C C . ALA B 1 125 ? 12.078 -25.484 -14.086 1 94.19 125 ALA B C 1
ATOM 2198 O O . ALA B 1 125 ? 12.117 -26.719 -14.117 1 94.19 125 ALA B O 1
ATOM 2199 N N . SER B 1 126 ? 11.297 -24.859 -13.312 1 97 126 SER B N 1
ATOM 2200 C CA . SER B 1 126 ? 10.438 -25.547 -12.352 1 97 126 SER B CA 1
ATOM 2201 C C . SER B 1 126 ? 9.383 -26.391 -13.062 1 97 126 SER B C 1
ATOM 2203 O O . SER B 1 126 ? 9.148 -27.531 -12.68 1 97 126 SER B O 1
ATOM 2205 N N . VAL B 1 127 ? 8.773 -25.844 -14.078 1 97.12 127 VAL B N 1
ATOM 2206 C CA . VAL B 1 127 ? 7.738 -26.562 -14.82 1 97.12 127 VAL B CA 1
ATOM 2207 C C . VAL B 1 127 ? 8.312 -27.859 -15.398 1 97.12 127 VAL B C 1
ATOM 2209 O O . VAL B 1 127 ? 7.801 -28.953 -15.117 1 97.12 127 VAL B O 1
ATOM 2212 N N . MET B 1 128 ? 9.422 -27.75 -16.094 1 97.44 128 MET B N 1
ATOM 2213 C CA . MET B 1 128 ? 10.016 -28.906 -16.766 1 97.44 128 MET B CA 1
ATOM 2214 C C . MET B 1 128 ? 10.508 -29.938 -15.75 1 97.44 128 MET B C 1
ATOM 2216 O O . MET B 1 128 ? 10.227 -31.125 -15.883 1 97.44 128 MET B O 1
ATOM 2220 N N . HIS B 1 129 ? 11.156 -29.469 -14.781 1 97.94 129 HIS B N 1
ATOM 2221 C CA . HIS B 1 129 ? 11.656 -30.375 -13.75 1 97.94 129 HIS B CA 1
ATOM 2222 C C . HIS B 1 129 ? 10.508 -31.141 -13.086 1 97.94 129 HIS B C 1
ATOM 2224 O O . HIS B 1 129 ? 10.562 -32.375 -12.961 1 97.94 129 HIS B O 1
ATOM 2230 N N . ASN B 1 130 ? 9.508 -30.406 -12.672 1 98.19 130 ASN B N 1
ATOM 2231 C CA . ASN B 1 130 ? 8.414 -31 -11.906 1 98.19 130 ASN B CA 1
ATOM 2232 C C . ASN B 1 130 ? 7.609 -31.984 -12.75 1 98.19 130 ASN B C 1
ATOM 2234 O O . ASN B 1 130 ? 7.219 -33.062 -12.266 1 98.19 130 ASN B O 1
ATOM 2238 N N . LEU B 1 131 ? 7.379 -31.625 -13.977 1 98.38 131 LEU B N 1
ATOM 2239 C CA . LEU B 1 131 ? 6.652 -32.531 -14.859 1 98.38 131 LEU B CA 1
ATOM 2240 C C . LEU B 1 131 ? 7.422 -33.844 -15.047 1 98.38 131 LEU B C 1
ATOM 2242 O O . LEU B 1 131 ? 6.836 -34.906 -14.984 1 98.38 131 LEU B O 1
ATOM 2246 N N . LYS B 1 132 ? 8.703 -33.719 -15.234 1 98.38 132 LYS B N 1
ATOM 2247 C CA . LYS B 1 132 ? 9.531 -34.938 -15.391 1 98.38 132 LYS B CA 1
ATOM 2248 C C . LYS B 1 132 ? 9.539 -35.75 -14.109 1 98.38 132 LYS B C 1
ATOM 2250 O O . LYS B 1 132 ? 9.445 -36.969 -14.164 1 98.38 132 LYS B O 1
ATOM 2255 N N . GLU B 1 133 ? 9.672 -35.062 -13.023 1 98.06 133 GLU B N 1
ATOM 2256 C CA . GLU B 1 133 ? 9.672 -35.75 -11.734 1 98.06 133 GLU B CA 1
ATOM 2257 C C . GLU B 1 133 ? 8.367 -36.5 -11.516 1 98.06 133 GLU B C 1
ATOM 2259 O O . GLU B 1 133 ? 8.383 -37.656 -11.102 1 98.06 133 GLU B O 1
ATOM 2264 N N . ILE B 1 134 ? 7.246 -35.906 -11.773 1 98.06 134 ILE B N 1
ATOM 2265 C CA . ILE B 1 134 ? 5.945 -36.531 -11.562 1 98.06 134 ILE B CA 1
ATOM 2266 C C . ILE B 1 134 ? 5.762 -37.688 -12.531 1 98.06 134 ILE B C 1
ATOM 2268 O O . ILE B 1 134 ? 5.25 -38.75 -12.156 1 98.06 134 ILE B O 1
ATOM 2272 N N . ARG B 1 135 ? 6.191 -37.5 -13.758 1 97.94 135 ARG B N 1
ATOM 2273 C CA . ARG B 1 135 ? 6.09 -38.562 -14.75 1 97.94 135 ARG B CA 1
ATOM 2274 C C . ARG B 1 135 ? 6.887 -39.781 -14.32 1 97.94 135 ARG B C 1
ATOM 2276 O O . ARG B 1 135 ? 6.414 -40.906 -14.461 1 97.94 135 ARG B O 1
ATOM 2283 N N . LYS B 1 136 ? 8.008 -39.531 -13.797 1 97.56 136 LYS B N 1
ATOM 2284 C CA . LYS B 1 136 ? 8.93 -40.625 -13.453 1 97.56 136 LYS B CA 1
ATOM 2285 C C . LYS B 1 136 ? 8.516 -41.312 -12.148 1 97.56 136 LYS B C 1
ATOM 2287 O O . LYS B 1 136 ? 8.555 -42.531 -12.039 1 97.56 136 LYS B O 1
ATOM 2292 N N . ASN B 1 137 ? 8.094 -40.5 -11.172 1 97.19 137 ASN B N 1
ATOM 2293 C CA . ASN B 1 137 ? 7.992 -41.062 -9.828 1 97.19 137 ASN B CA 1
ATOM 2294 C C . ASN B 1 137 ? 6.551 -41.031 -9.32 1 97.19 137 ASN B C 1
ATOM 2296 O O . ASN B 1 137 ? 6.262 -41.531 -8.234 1 97.19 137 ASN B O 1
ATOM 2300 N N . GLY B 1 138 ? 5.66 -40.438 -10.094 1 95.31 138 GLY B N 1
ATOM 2301 C CA . GLY B 1 138 ? 4.266 -40.375 -9.688 1 95.31 138 GLY B CA 1
ATOM 2302 C C . GLY B 1 138 ? 3.951 -39.156 -8.812 1 95.31 138 GLY B C 1
ATOM 2303 O O . GLY B 1 138 ? 4.859 -38.469 -8.336 1 95.31 138 GLY B O 1
ATOM 2304 N N . LEU B 1 139 ? 2.711 -38.938 -8.562 1 94.75 139 LEU B N 1
ATOM 2305 C CA . LEU B 1 139 ? 2.211 -37.781 -7.844 1 94.75 139 LEU B CA 1
ATOM 2306 C C . LEU B 1 139 ? 2.414 -37.938 -6.34 1 94.75 139 LEU B C 1
ATOM 2308 O O . LEU B 1 139 ? 2.582 -36.969 -5.625 1 94.75 139 LEU B O 1
ATOM 2312 N N . GLU B 1 140 ? 2.354 -39.125 -5.891 1 93 140 GLU B N 1
ATOM 2313 C CA . GLU B 1 140 ? 2.455 -39.375 -4.453 1 93 140 GLU B CA 1
ATOM 2314 C C . GLU B 1 140 ? 3.82 -38.938 -3.922 1 93 140 GLU B C 1
ATOM 2316 O O . GLU B 1 140 ? 4.852 -39.438 -4.355 1 93 140 GLU B O 1
ATOM 2321 N N . GLY B 1 141 ? 3.816 -37.969 -3.037 1 95.19 141 GLY B N 1
ATOM 2322 C CA . GLY B 1 141 ? 5.031 -37.5 -2.375 1 95.19 141 GLY B CA 1
ATOM 2323 C C . GLY B 1 141 ? 5.91 -36.656 -3.268 1 95.19 141 GLY B C 1
ATOM 2324 O O . GLY B 1 141 ? 7.016 -36.281 -2.875 1 95.19 141 GLY B O 1
ATOM 2325 N N . TRP B 1 142 ? 5.453 -36.281 -4.398 1 96.44 142 TRP B N 1
ATOM 2326 C CA . TRP B 1 142 ? 6.305 -35.625 -5.379 1 96.44 142 TRP B CA 1
ATOM 2327 C C . TRP B 1 142 ? 6.727 -34.25 -4.887 1 96.44 142 TRP B C 1
ATOM 2329 O O . TRP B 1 142 ? 7.785 -33.719 -5.27 1 96.44 142 TRP B O 1
ATOM 2339 N N . SER B 1 143 ? 5.859 -33.625 -4.09 1 95.81 143 SER B N 1
ATOM 2340 C CA . SER B 1 143 ? 6.098 -32.25 -3.682 1 95.81 143 SER B CA 1
ATOM 2341 C C . SER B 1 143 ? 7.41 -32.094 -2.918 1 95.81 143 SER B C 1
ATOM 2343 O O . SER B 1 143 ? 8 -31.016 -2.865 1 95.81 143 SER B O 1
ATOM 2345 N N . LYS B 1 144 ? 7.887 -33.188 -2.363 1 95.94 144 LYS B N 1
ATOM 2346 C CA . LYS B 1 144 ? 9.156 -33.188 -1.647 1 95.94 144 LYS B CA 1
ATOM 2347 C C . LYS B 1 144 ? 10.336 -33.062 -2.615 1 95.94 144 LYS B C 1
ATOM 2349 O O . LYS B 1 144 ? 11.453 -32.75 -2.211 1 95.94 144 LYS B O 1
ATOM 2354 N N . ARG B 1 145 ? 10.109 -33.344 -3.861 1 96.25 145 ARG B N 1
ATOM 2355 C CA . ARG B 1 145 ? 11.148 -33.344 -4.883 1 96.25 145 ARG B CA 1
ATOM 2356 C C . ARG B 1 145 ? 11 -32.156 -5.828 1 96.25 145 ARG B C 1
ATOM 2358 O O . ARG B 1 145 ? 11.734 -32.031 -6.812 1 96.25 145 ARG B O 1
ATOM 2365 N N . ARG B 1 146 ? 10.094 -31.266 -5.461 1 95.88 146 ARG B N 1
ATOM 2366 C CA . ARG B 1 146 ? 9.789 -30.156 -6.367 1 95.88 146 ARG B CA 1
ATOM 2367 C C . ARG B 1 146 ? 10.891 -29.109 -6.344 1 95.88 146 ARG B C 1
ATOM 2369 O O . ARG B 1 146 ? 11.695 -29.062 -5.41 1 95.88 146 ARG B O 1
ATOM 2376 N N . ARG B 1 147 ? 10.906 -28.328 -7.379 1 95.31 147 ARG B N 1
ATOM 2377 C CA . ARG B 1 147 ? 11.781 -27.172 -7.473 1 95.31 147 ARG B CA 1
ATOM 2378 C C . ARG B 1 147 ? 11.047 -25.891 -7.094 1 95.31 147 ARG B C 1
ATOM 2380 O O . ARG B 1 147 ? 9.828 -25.797 -7.27 1 95.31 147 ARG B O 1
ATOM 2387 N N . PRO B 1 148 ? 11.844 -24.875 -6.574 1 94.81 148 PRO B N 1
ATOM 2388 C CA . PRO B 1 148 ? 11.195 -23.578 -6.332 1 94.81 148 PRO B CA 1
ATOM 2389 C C . PRO B 1 148 ? 10.492 -23.031 -7.57 1 94.81 148 PRO B C 1
ATOM 2391 O O . PRO B 1 148 ? 10.992 -23.188 -8.688 1 94.81 148 PRO B O 1
ATOM 2394 N N . ILE B 1 149 ? 9.43 -22.453 -7.375 1 95 149 ILE B N 1
ATOM 2395 C CA . ILE B 1 149 ? 8.523 -22.078 -8.453 1 95 149 ILE B CA 1
ATOM 2396 C C . ILE B 1 149 ? 9.195 -21.047 -9.359 1 95 149 ILE B C 1
ATOM 2398 O O . ILE B 1 149 ? 9.188 -21.188 -10.586 1 95 149 ILE B O 1
ATOM 2402 N N . TYR B 1 150 ? 9.82 -20.062 -8.727 1 95.69 150 TYR B N 1
ATOM 2403 C CA . TYR B 1 150 ? 10.242 -18.906 -9.516 1 95.69 150 TYR B CA 1
ATOM 2404 C C . TYR B 1 150 ? 11.719 -19.016 -9.883 1 95.69 150 TYR B C 1
ATOM 2406 O O . TYR B 1 150 ? 12.531 -19.453 -9.07 1 95.69 150 TYR B O 1
ATOM 2414 N N . ASN B 1 151 ? 12.008 -18.453 -11.039 1 94.25 151 ASN B N 1
ATOM 2415 C CA . ASN B 1 151 ? 13.359 -18.516 -11.586 1 94.25 151 ASN B CA 1
ATOM 2416 C C . ASN B 1 151 ? 14.375 -17.875 -10.6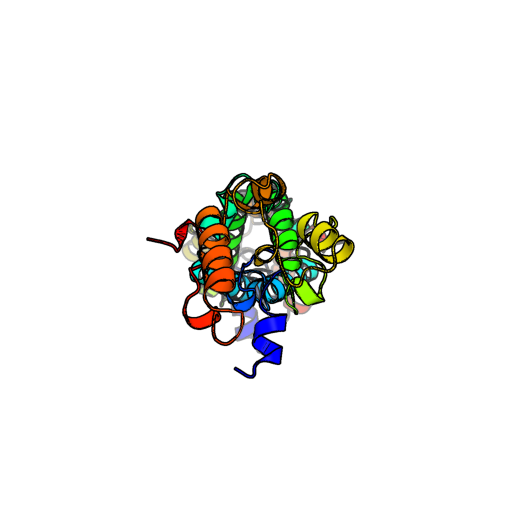56 1 94.25 151 ASN B C 1
ATOM 2418 O O . ASN B 1 151 ? 15.484 -18.375 -10.484 1 94.25 151 ASN B O 1
ATOM 2422 N N . TRP B 1 152 ? 14.031 -16.844 -9.969 1 92.31 152 TRP B N 1
ATOM 2423 C CA . TRP B 1 152 ? 14.992 -16.109 -9.148 1 92.31 152 TRP B CA 1
ATOM 2424 C C . TRP B 1 152 ? 15.164 -16.781 -7.789 1 92.31 152 TRP B C 1
ATOM 2426 O O . TRP B 1 152 ? 16 -16.359 -6.988 1 92.31 152 TRP B O 1
ATOM 2436 N N . GLN B 1 153 ? 14.414 -17.766 -7.535 1 91.5 153 GLN B N 1
ATOM 2437 C CA . GLN B 1 153 ? 14.547 -18.531 -6.293 1 91.5 153 GLN B CA 1
ATOM 2438 C C . GLN B 1 153 ? 15.453 -19.734 -6.488 1 91.5 153 GLN B C 1
ATOM 2440 O O . GLN B 1 153 ? 15.734 -20.469 -5.531 1 91.5 153 GLN B O 1
ATOM 2445 N N . GLN B 1 154 ? 15.75 -20.016 -7.738 1 82.5 154 GLN B N 1
ATOM 2446 C CA . GLN B 1 154 ? 16.438 -21.25 -8.086 1 82.5 154 GLN B CA 1
ATOM 2447 C C . GLN B 1 154 ? 17.953 -21.031 -8.148 1 82.5 154 GLN B C 1
ATOM 2449 O O . GLN B 1 154 ? 18.703 -21.969 -8.438 1 82.5 154 GLN B O 1
ATOM 2454 N N . ALA B 1 155 ? 18.625 -20.172 -7.297 1 61.94 155 ALA B N 1
ATOM 2455 C CA . ALA B 1 155 ? 20.094 -20.156 -7.305 1 61.94 155 ALA B CA 1
ATOM 2456 C C . ALA B 1 155 ? 20.672 -21.469 -6.793 1 61.94 155 ALA B C 1
ATOM 2458 O O . ALA B 1 155 ? 20.031 -22.172 -6 1 61.94 155 ALA B O 1
#

Solvent-accessible surface area (backbone atoms only — not comparable to full-atom values): 17221 Å² total; per-residue (Å²): 129,61,72,69,59,54,54,46,27,38,26,43,66,35,44,54,31,85,70,37,82,32,42,70,42,65,47,20,59,43,32,44,52,34,51,50,48,39,57,76,69,43,42,67,64,61,39,68,44,86,42,87,68,54,57,65,26,70,49,46,66,52,23,49,51,34,39,53,46,39,41,65,48,56,33,87,58,25,39,61,74,60,56,43,94,61,96,58,81,41,65,64,56,50,50,26,60,74,69,69,41,92,27,46,49,73,45,92,57,53,91,73,44,70,81,50,60,80,44,41,84,44,24,41,69,21,28,57,51,26,23,50,47,33,54,74,65,33,72,77,72,36,76,82,73,51,57,59,53,40,60,88,66,58,119,129,60,73,68,58,54,54,45,27,38,25,43,65,35,45,54,31,83,69,37,83,32,42,70,43,65,46,20,58,43,33,45,52,35,50,51,48,39,57,76,69,43,41,65,65,62,39,67,45,86,42,86,69,54,58,64,28,72,49,45,66,53,23,48,50,36,41,53,46,38,42,66,46,58,31,89,57,25,38,60,73,61,58,44,93,60,94,58,81,41,65,62,56,51,52,26,60,76,69,68,41,90,26,45,49,73,45,93,56,54,91,73,44,69,81,51,59,82,45,39,84,44,24,42,69,22,28,56,51,26,23,50,48,32,55,73,66,35,71,76,73,36,76,81,73,50,57,57,52,38,59,88,65,58,121

Radius of gyration: 27.62 Å; Cα contacts (8 Å, |Δi|>4): 434; chains: 2; bounding box: 38×83×56 Å

Nearest PDB structures (foldseek):
  6w6h-assembly1_A  TM=3.110E-01  e=8.679E+00  Mycobacterium tuberculosis

Foldseek 3Di:
DPLVQLLQQQDQLLDGNVLDCQEVHDQLVVLVVVVVVCVVVVVVVVCPDDDPVNPVSVCVVVVVVVSNVSNLSHDHTHCQVVQHRDPDRQPQNVVCVVVVHSHCLVPPCSVPDCSCVVQCQFANVQSVQRSVQCNVPNSVPSVVVGDRRGPVVRD/DPLVQLLQQQDQLLDGNVLDCQEPHDQLVVLVVVVVVCVVVVVVVVCPDDDPVNPVSVCVVVVVVVSNVSNLSHDHTHCQVVQDRDPDRQPQNVVCVVVVHSHCLVPPCSVPDCSCVVQCQFANVQSVQRSVQCNVPNSVPSVVVGARRGPVVRD

InterPro domains:
  IPR024227 Domain of unknown function DUF3795 [PF12675] (10-117)

Sequence (310 aa):
MHGEEEKDLTAYCGLYCADCIHFQNKHSKIAGQLKEELENIDFQSYASIKSPFGSEFQQYDAFLTVLEALMNHSCSEGCRTSGGCGAAPCQIIQCCMEKSYEGCWECGTFETCEKFEALKPRCEASVMHNLKEIRKNGLEGWSKRRRPIYNWQQAMHGEEEKDLTAYCGLYCADCIHFQNKHSKIAGQLKEELENIDFQSYASIKSPFGSEFQQYDAFLTVLEALMNHSCSEGCRTSGGCGAAPCQIIQCCMEKSYEGCWECGTFETCEKFEALKPRCEASVMHNLKEIRKNGLEGWSKRRRPIYNWQQA

Organism: Methanosarcina acetivorans (strain ATCC 35395 / DSM 2834 / JCM 12185 / C2A) (NCBI:txid188937)

Secondary structure (DSSP, 8-state):
--HHHHHHTB-TTS-BGGGSTTBT-SHHHHHHHHHHHHHHTTHHHHHHS-SSTTGGGTTHHHHHHHHHHHHT--BSS-HHHHT-SSSSPPHHHHHHHHHT-SSGGG-TTGGG-GGGTTTHHHHHHHHHHHHHHHHHH-STTGGGGPPPSSGGG--/--HHHHHHTB-TTS-BGGGSTTBT-SHHHHHHHHHHHHHHTTHHHHHHS-SSTTGGGTTHHHHHHHHHHHHT--BSS-HHHHT-SSSSPPHHHHHHHHHT-SSGGG-TTGGG-GGGTTTHHHHHHHHHHHHHHHHHH-STTGGGGPPPSSGGG--

pLDDT: mean 93.25, std 7.75, range [58.59, 98.88]